Protein AF-A0A935L5H5-F1 (afdb_monomer_lite)

Sequence (216 aa):
MTGQDRIAATLSEYKAAGRSSPAGLAWHEFWSWLSAAKPVDAPNPPAPLILAASGESDASKHHRLRQQLEWADRHDLLDEAIARLAAIPIEQWNASFPESWNQDSYSPPWHWGWTADPKPKISAEDATKLIEHLRANWDEVAGHELGRVTSPLRFEGAKRRRLVVRARSDTSPPWGSWFSLARGGNRKAFTRFRAAVNAAIKPHEVDHIDFDLRPL

Structure (mmCIF, N/CA/C/O backbone):
data_AF-A0A935L5H5-F1
#
_entry.id   AF-A0A935L5H5-F1
#
loop_
_atom_site.group_PDB
_atom_site.id
_atom_site.type_symbol
_atom_site.label_atom_id
_atom_site.label_alt_id
_atom_site.label_comp_id
_atom_site.label_asym_id
_atom_site.label_entity_id
_atom_site.label_seq_id
_atom_site.pdbx_PDB_ins_code
_atom_site.Cartn_x
_atom_site.Cartn_y
_atom_site.Cartn_z
_atom_site.occupancy
_atom_site.B_iso_or_equiv
_atom_site.auth_seq_id
_atom_site.auth_comp_id
_atom_site.auth_asym_id
_atom_site.auth_atom_id
_atom_site.pdbx_PDB_model_num
ATOM 1 N N . MET A 1 1 ? 21.745 12.058 -28.274 1.00 70.25 1 MET A N 1
ATOM 2 C CA . MET A 1 1 ? 20.679 12.032 -27.252 1.00 70.25 1 MET A CA 1
ATOM 3 C C . MET A 1 1 ? 21.159 11.115 -26.142 1.00 70.25 1 MET A C 1
ATOM 5 O O . MET A 1 1 ? 21.567 10.004 -26.460 1.00 70.25 1 MET A O 1
ATOM 9 N N . THR A 1 2 ? 21.242 11.598 -24.903 1.00 90.25 2 THR A N 1
ATOM 10 C CA . THR A 1 2 ? 21.779 10.817 -23.772 1.00 90.25 2 THR A CA 1
ATOM 11 C C . THR A 1 2 ? 20.787 9.735 -23.321 1.00 90.25 2 THR A C 1
ATOM 13 O O . THR A 1 2 ? 19.606 9.804 -23.667 1.00 90.25 2 THR A O 1
ATOM 16 N N . GLY A 1 3 ? 21.236 8.745 -22.538 1.00 87.94 3 GLY A N 1
ATOM 17 C CA . GLY A 1 3 ? 20.342 7.756 -21.916 1.00 87.94 3 GLY A CA 1
ATOM 18 C C . GLY A 1 3 ? 19.239 8.419 -21.084 1.00 87.94 3 GLY A C 1
ATOM 19 O O . GLY A 1 3 ? 18.062 8.098 -21.227 1.00 87.94 3 GLY A O 1
ATOM 20 N N . GLN A 1 4 ? 19.591 9.467 -20.336 1.00 87.25 4 GLN A N 1
ATOM 21 C CA . GLN A 1 4 ? 18.649 10.278 -19.559 1.00 87.25 4 GLN A CA 1
ATOM 22 C C . GLN A 1 4 ? 17.590 10.972 -20.426 1.00 87.25 4 GLN A C 1
ATOM 24 O O . GLN A 1 4 ? 16.404 10.921 -20.094 1.00 87.25 4 GLN A O 1
ATOM 29 N N . ASP A 1 5 ? 17.985 11.557 -21.561 1.00 88.19 5 ASP A N 1
ATOM 30 C CA . ASP A 1 5 ? 17.038 12.185 -22.495 1.00 88.19 5 ASP A CA 1
ATOM 31 C C . ASP A 1 5 ? 16.052 11.153 -23.057 1.00 88.19 5 ASP A C 1
ATOM 33 O O . ASP A 1 5 ? 14.859 11.425 -23.191 1.00 88.19 5 ASP A O 1
ATOM 37 N N . ARG A 1 6 ? 16.535 9.939 -23.347 1.00 94.81 6 ARG A N 1
ATOM 38 C CA . ARG A 1 6 ? 15.715 8.837 -23.868 1.00 94.81 6 ARG A CA 1
ATOM 39 C C . ARG A 1 6 ? 14.736 8.305 -22.835 1.00 94.81 6 ARG A C 1
ATOM 41 O O . ARG A 1 6 ? 13.574 8.074 -23.169 1.00 94.81 6 ARG A O 1
ATOM 48 N N . ILE A 1 7 ? 15.180 8.142 -21.589 1.00 94.31 7 ILE A N 1
ATOM 49 C CA . ILE A 1 7 ? 14.318 7.760 -20.466 1.00 94.31 7 ILE A CA 1
ATOM 50 C C . ILE A 1 7 ? 13.228 8.815 -20.280 1.00 94.31 7 ILE A C 1
ATOM 52 O O . ILE A 1 7 ? 12.049 8.473 -20.203 1.00 94.31 7 ILE A O 1
ATOM 56 N N . ALA A 1 8 ? 13.604 10.097 -20.251 1.00 88.25 8 ALA A N 1
ATOM 57 C CA . ALA A 1 8 ? 12.659 11.195 -20.099 1.00 88.25 8 ALA A CA 1
ATOM 58 C C . ALA A 1 8 ? 11.636 11.235 -21.243 1.00 88.25 8 ALA A C 1
ATOM 60 O O . ALA A 1 8 ? 10.440 11.336 -20.970 1.00 88.25 8 ALA A O 1
ATOM 61 N N . ALA A 1 9 ? 12.081 11.092 -22.495 1.00 91.25 9 ALA A N 1
ATOM 62 C CA . ALA A 1 9 ? 11.205 11.059 -23.664 1.00 91.25 9 ALA A CA 1
ATOM 63 C C . ALA A 1 9 ? 10.226 9.873 -23.617 1.00 91.25 9 ALA A C 1
ATOM 65 O O . ALA A 1 9 ? 9.019 10.073 -23.731 1.00 91.25 9 ALA A O 1
ATOM 66 N N . THR A 1 10 ? 10.731 8.664 -23.355 1.00 94.88 10 THR A N 1
ATOM 67 C CA . THR A 1 10 ? 9.925 7.431 -23.276 1.00 94.88 10 THR A CA 1
ATOM 68 C C . THR A 1 10 ? 8.863 7.530 -22.180 1.00 94.88 10 THR A C 1
ATOM 70 O O . THR A 1 10 ? 7.683 7.263 -22.398 1.00 94.88 10 THR A O 1
ATOM 73 N N . LEU A 1 11 ? 9.260 7.967 -20.984 1.00 92.88 11 LEU A N 1
ATOM 74 C CA . LEU A 1 11 ? 8.334 8.136 -19.868 1.00 92.88 11 LEU A CA 1
ATOM 75 C C . LEU A 1 11 ? 7.321 9.250 -20.130 1.00 92.88 11 LEU A C 1
ATOM 77 O O . LEU A 1 11 ? 6.158 9.117 -19.753 1.00 92.88 11 LEU A O 1
ATOM 81 N N . SER A 1 12 ? 7.735 10.331 -20.794 1.00 88.44 12 SER A N 1
ATOM 82 C CA . SER A 1 12 ? 6.814 11.398 -21.174 1.00 88.44 12 SER A CA 1
ATOM 83 C C . SER A 1 12 ? 5.765 10.914 -22.174 1.00 88.44 12 SER A C 1
ATOM 85 O O . SER A 1 12 ? 4.608 11.312 -22.057 1.00 88.44 12 SER A O 1
ATOM 87 N N . GLU A 1 13 ? 6.133 10.045 -23.117 1.00 93.44 13 GLU A N 1
ATOM 88 C CA . GLU A 1 13 ? 5.194 9.411 -24.047 1.00 93.44 13 GLU A CA 1
ATOM 89 C C . GLU A 1 13 ? 4.201 8.501 -23.311 1.00 93.44 13 GLU A C 1
ATOM 91 O O . GLU A 1 13 ? 2.988 8.589 -23.518 1.00 93.44 13 GLU A O 1
ATOM 96 N N . TYR A 1 14 ? 4.688 7.658 -22.396 1.00 93.44 14 TYR A N 1
ATOM 97 C CA . TYR A 1 14 ? 3.820 6.804 -21.584 1.00 93.44 14 TYR A CA 1
ATOM 98 C C . TYR A 1 14 ? 2.848 7.632 -20.751 1.00 93.44 14 TYR A C 1
ATOM 100 O O . TYR A 1 14 ? 1.647 7.362 -20.766 1.00 93.44 14 TYR A O 1
ATOM 108 N N . LYS A 1 15 ? 3.338 8.704 -20.124 1.00 88.69 15 LYS A N 1
ATOM 109 C CA . LYS A 1 15 ? 2.506 9.630 -19.362 1.00 88.69 15 LYS A CA 1
ATOM 110 C C . LYS A 1 15 ? 1.466 10.340 -20.219 1.00 88.69 15 LYS A C 1
ATOM 112 O O . LYS A 1 15 ? 0.317 10.416 -19.801 1.00 88.69 15 LYS A O 1
ATOM 117 N N . ALA A 1 16 ? 1.826 10.810 -21.412 1.00 85.62 16 ALA A N 1
ATOM 118 C CA . ALA A 1 16 ? 0.872 11.426 -22.337 1.00 85.62 16 ALA A CA 1
ATOM 119 C C . ALA A 1 16 ? -0.239 10.449 -22.763 1.00 85.62 16 ALA A C 1
ATOM 121 O O . ALA A 1 16 ? -1.383 10.853 -22.948 1.00 85.62 16 ALA A O 1
ATOM 122 N N . ALA A 1 17 ? 0.080 9.157 -22.848 1.00 90.25 17 ALA A N 1
ATOM 123 C CA . ALA A 1 17 ? -0.876 8.083 -23.106 1.00 90.25 17 ALA A CA 1
ATOM 124 C C . ALA A 1 17 ? -1.616 7.582 -21.844 1.00 90.25 17 ALA A C 1
ATOM 126 O O . ALA A 1 17 ? -2.306 6.567 -21.906 1.00 90.25 17 ALA A O 1
ATOM 127 N N . GLY A 1 18 ? -1.446 8.238 -20.691 1.00 89.19 18 GLY A N 1
ATOM 128 C CA . GLY A 1 18 ? -2.067 7.844 -19.424 1.00 89.19 18 GLY A CA 1
ATOM 129 C C . GLY A 1 18 ? -1.499 6.566 -18.800 1.00 89.19 18 GLY A C 1
ATOM 130 O O . GLY A 1 18 ? -2.070 6.069 -17.839 1.00 89.19 18 GLY A O 1
ATOM 131 N N . ARG A 1 19 ? -0.374 6.037 -19.297 1.00 95.44 19 ARG A N 1
ATOM 132 C CA . ARG A 1 19 ? 0.263 4.788 -18.843 1.00 95.44 19 ARG A CA 1
ATOM 133 C C . ARG A 1 19 ? 1.317 5.055 -17.768 1.00 95.44 19 ARG A C 1
ATOM 135 O O . ARG A 1 19 ? 2.357 5.652 -18.050 1.00 95.44 19 ARG A O 1
ATOM 142 N N . SER A 1 20 ? 1.078 4.593 -16.543 1.00 94.25 20 SER A N 1
ATOM 143 C CA . SER A 1 20 ? 1.985 4.830 -15.412 1.00 94.25 20 SER A CA 1
ATOM 144 C C . SER A 1 20 ? 3.098 3.786 -15.329 1.00 94.25 20 SER A C 1
ATOM 146 O O . SER A 1 20 ? 4.279 4.136 -15.299 1.00 94.25 20 SER A O 1
ATOM 148 N N . SER A 1 21 ? 2.729 2.506 -15.349 1.00 97.00 21 SER A N 1
ATOM 149 C CA . SER A 1 21 ? 3.631 1.353 -15.319 1.00 97.00 21 SER A CA 1
ATOM 150 C C . SER A 1 21 ? 2.957 0.115 -15.918 1.00 97.00 21 SER A C 1
ATOM 152 O O . SER A 1 21 ? 1.727 0.081 -15.993 1.00 97.00 21 SER A O 1
ATOM 154 N N . PRO A 1 22 ? 3.701 -0.952 -16.250 1.00 97.94 22 PRO A N 1
ATOM 155 C CA . PRO A 1 22 ? 3.087 -2.254 -16.484 1.00 97.94 22 PRO A CA 1
ATOM 156 C C . PRO A 1 22 ? 2.314 -2.732 -15.242 1.00 97.94 22 PRO A C 1
ATOM 158 O O . PRO A 1 22 ? 2.640 -2.366 -14.105 1.00 97.94 22 PRO A O 1
ATOM 161 N N . ALA A 1 23 ? 1.280 -3.540 -15.449 1.00 95.56 23 ALA A N 1
ATOM 162 C CA . ALA A 1 23 ? 0.396 -4.049 -14.409 1.00 95.56 23 ALA A CA 1
ATOM 163 C C . ALA A 1 23 ? 0.770 -5.482 -14.002 1.00 95.56 23 ALA A C 1
ATOM 165 O O . ALA A 1 23 ? 1.081 -6.326 -14.842 1.00 95.56 23 ALA A O 1
ATOM 166 N N . GLY A 1 24 ? 0.702 -5.769 -12.697 1.00 94.50 24 GLY A N 1
ATOM 167 C CA . GLY A 1 24 ? 0.785 -7.125 -12.143 1.00 94.50 24 GLY A CA 1
ATOM 168 C C . GLY A 1 24 ? 1.926 -7.978 -12.711 1.00 94.50 24 GLY A C 1
ATOM 169 O O . GLY A 1 24 ? 3.103 -7.647 -12.554 1.00 94.50 24 GLY A O 1
ATOM 170 N N . LEU A 1 25 ? 1.558 -9.090 -13.356 1.00 95.81 25 LEU A N 1
ATOM 171 C CA . LEU A 1 25 ? 2.502 -10.070 -13.892 1.00 95.81 25 LEU A CA 1
ATOM 172 C C . LEU A 1 25 ? 3.400 -9.490 -14.995 1.00 95.81 25 LEU A C 1
ATOM 174 O O . LEU A 1 25 ? 4.588 -9.784 -14.995 1.00 95.81 25 LEU A O 1
ATOM 178 N N . ALA A 1 26 ? 2.896 -8.596 -15.851 1.00 97.56 26 ALA A N 1
ATOM 179 C CA . ALA A 1 26 ? 3.703 -7.984 -16.910 1.00 97.56 26 ALA A CA 1
ATOM 180 C C . ALA A 1 26 ? 4.880 -7.176 -16.334 1.00 97.56 26 ALA A C 1
ATOM 182 O O . ALA A 1 26 ? 6.004 -7.226 -16.837 1.00 97.56 26 ALA A O 1
ATOM 183 N N . TRP A 1 27 ? 4.658 -6.473 -15.216 1.00 98.00 27 TRP A N 1
ATOM 184 C CA . TRP A 1 27 ? 5.745 -5.760 -14.540 1.00 98.00 27 TRP A CA 1
ATOM 185 C C . TRP A 1 27 ? 6.712 -6.713 -13.836 1.00 98.00 27 TRP A C 1
ATOM 187 O O . TRP A 1 27 ? 7.917 -6.457 -13.792 1.00 98.00 27 TRP A O 1
ATOM 197 N N . HIS A 1 28 ? 6.198 -7.821 -13.294 1.00 97.62 28 HIS A N 1
ATOM 198 C CA . HIS A 1 28 ? 7.037 -8.868 -12.726 1.00 97.62 28 HIS A CA 1
ATOM 199 C C . HIS A 1 28 ? 7.957 -9.485 -13.783 1.00 97.62 28 HIS A C 1
ATOM 201 O O . HIS A 1 28 ? 9.151 -9.598 -13.539 1.00 97.62 28 HIS A O 1
ATOM 207 N N . GLU A 1 29 ? 7.431 -9.835 -14.955 1.00 97.94 29 GLU A N 1
ATOM 208 C CA . GLU A 1 29 ? 8.197 -10.422 -16.060 1.00 97.94 29 GLU A CA 1
ATOM 209 C C . GLU A 1 29 ? 9.292 -9.475 -16.557 1.00 97.94 29 GLU A C 1
ATOM 211 O O . GLU A 1 29 ? 10.443 -9.890 -16.716 1.00 97.94 29 GLU A O 1
ATOM 216 N N . PHE A 1 30 ? 8.970 -8.187 -16.711 1.00 98.19 30 PHE A N 1
ATOM 217 C CA . PHE A 1 30 ? 9.956 -7.157 -17.040 1.00 98.19 30 PHE A CA 1
ATOM 218 C C . PHE A 1 30 ? 11.078 -7.075 -15.991 1.00 98.19 30 PHE A C 1
ATOM 220 O O . PHE A 1 30 ? 12.261 -7.099 -16.335 1.00 98.19 30 PHE A O 1
ATOM 227 N N . TRP A 1 31 ? 10.724 -7.030 -14.703 1.00 97.62 31 TRP A N 1
ATOM 228 C CA . TRP A 1 31 ? 11.702 -6.982 -13.613 1.00 97.62 31 TRP A CA 1
ATOM 229 C C . TRP A 1 31 ? 12.542 -8.262 -13.501 1.00 97.62 31 TRP A C 1
ATOM 231 O O . TRP A 1 31 ? 13.743 -8.186 -13.236 1.00 97.62 31 TRP A O 1
ATOM 241 N N . SER A 1 32 ? 11.936 -9.430 -13.708 1.00 97.44 32 SER A N 1
ATOM 242 C CA . SER A 1 32 ? 12.622 -10.724 -13.683 1.00 97.44 32 SER A CA 1
ATOM 243 C C . SER A 1 32 ? 13.650 -10.814 -14.805 1.00 97.44 32 SER A C 1
ATOM 245 O O . SER A 1 32 ? 14.768 -11.267 -14.569 1.00 97.44 32 SER A O 1
ATOM 247 N N . TRP A 1 33 ? 13.319 -10.308 -15.997 1.00 97.56 33 TRP A N 1
ATOM 248 C CA . TRP A 1 33 ? 14.283 -10.193 -17.087 1.00 97.56 33 TRP A CA 1
ATOM 249 C C . TRP A 1 33 ? 15.444 -9.248 -16.736 1.00 97.56 33 TRP A C 1
ATOM 251 O O . TRP A 1 33 ? 16.594 -9.660 -16.867 1.00 97.56 33 TRP A O 1
ATOM 261 N N . LEU A 1 34 ? 15.174 -8.039 -16.219 1.00 96.25 34 LEU A N 1
ATOM 262 C CA . LEU A 1 34 ? 16.239 -7.119 -15.778 1.00 96.25 34 LEU A CA 1
ATOM 263 C C . LEU A 1 34 ? 17.142 -7.767 -14.717 1.00 96.25 34 LEU A C 1
ATOM 265 O O . LEU A 1 34 ? 18.362 -7.646 -14.768 1.00 96.25 34 LEU A O 1
ATOM 269 N N . SER A 1 35 ? 16.543 -8.484 -13.765 1.00 95.31 35 SER A N 1
ATOM 270 C CA . SER A 1 35 ? 17.271 -9.162 -12.690 1.00 95.31 35 SER A CA 1
ATOM 271 C C . SER A 1 35 ? 18.136 -10.312 -13.206 1.00 95.31 35 SER A C 1
ATOM 273 O O . SER A 1 35 ? 19.218 -10.537 -12.670 1.00 95.31 35 SER A O 1
ATOM 275 N N . ALA A 1 36 ? 17.681 -11.030 -14.236 1.00 95.00 36 ALA A N 1
ATOM 276 C CA . ALA A 1 36 ? 18.439 -12.103 -14.877 1.00 95.00 36 ALA A CA 1
ATOM 277 C C . ALA A 1 36 ? 19.573 -11.576 -15.771 1.00 95.00 36 ALA A C 1
ATOM 279 O O . ALA A 1 36 ? 20.597 -12.238 -15.906 1.00 95.00 36 ALA A O 1
ATOM 280 N N . ALA A 1 37 ? 19.405 -10.386 -16.353 1.00 91.88 37 ALA A N 1
ATOM 281 C CA . ALA A 1 37 ? 20.403 -9.724 -17.192 1.00 91.88 37 ALA A CA 1
ATOM 282 C C . ALA A 1 37 ? 21.475 -8.961 -16.389 1.00 91.88 37 ALA A C 1
ATOM 284 O O . ALA A 1 37 ? 22.355 -8.335 -16.978 1.00 91.88 37 ALA A O 1
ATOM 285 N N . LYS A 1 38 ? 21.412 -8.978 -15.051 1.00 89.38 38 LYS A N 1
ATOM 286 C CA . LYS A 1 38 ? 22.340 -8.210 -14.219 1.00 89.38 38 LYS A CA 1
ATOM 287 C C . LYS A 1 38 ? 23.785 -8.728 -14.332 1.00 89.38 38 LYS A C 1
ATOM 289 O O . LYS A 1 38 ? 24.001 -9.943 -14.330 1.00 89.38 38 LYS A O 1
ATOM 294 N N . PRO A 1 39 ? 24.789 -7.834 -14.310 1.00 87.81 39 PRO A N 1
ATOM 295 C CA . PRO A 1 39 ? 26.175 -8.225 -14.067 1.00 87.81 39 PRO A CA 1
ATOM 296 C C . PRO A 1 39 ? 26.333 -8.942 -12.716 1.00 87.81 39 PRO A C 1
ATOM 298 O O . PRO A 1 39 ? 25.608 -8.637 -11.769 1.00 87.81 39 PRO A O 1
ATOM 301 N N . VAL A 1 40 ? 27.304 -9.858 -12.611 1.00 84.75 40 VAL A N 1
ATOM 302 C CA . VAL A 1 40 ? 27.514 -10.735 -11.435 1.00 84.75 40 VAL A CA 1
ATOM 303 C C . VAL A 1 40 ? 27.534 -9.959 -10.109 1.00 84.75 40 VAL A C 1
ATOM 305 O O . VAL A 1 40 ? 26.906 -10.391 -9.143 1.00 84.75 40 VAL A O 1
ATOM 308 N N . ASP A 1 41 ? 28.155 -8.778 -10.096 1.00 89.19 41 ASP A N 1
ATOM 309 C CA . ASP A 1 41 ? 28.330 -7.951 -8.894 1.00 89.19 41 ASP A CA 1
ATOM 310 C C . ASP A 1 41 ? 27.332 -6.782 -8.782 1.00 89.19 41 ASP A C 1
ATOM 312 O O . ASP A 1 41 ? 27.425 -5.955 -7.872 1.00 89.19 41 ASP A O 1
ATOM 316 N N . ALA A 1 42 ? 26.360 -6.682 -9.693 1.00 89.50 42 ALA A N 1
ATOM 317 C CA . ALA A 1 42 ? 25.384 -5.600 -9.669 1.00 89.50 42 ALA A CA 1
ATOM 318 C C . ALA A 1 42 ? 24.252 -5.869 -8.654 1.00 89.50 42 ALA A C 1
ATOM 320 O O . ALA A 1 42 ? 23.759 -7.003 -8.526 1.00 89.50 42 ALA A O 1
ATOM 321 N N . PRO A 1 43 ? 23.770 -4.828 -7.946 1.00 91.94 43 PRO A N 1
ATOM 322 C CA . PRO A 1 43 ? 22.569 -4.947 -7.134 1.00 91.94 43 PRO A CA 1
ATOM 323 C C . PRO A 1 43 ? 21.356 -5.228 -8.027 1.00 91.94 43 PRO A C 1
ATOM 325 O O . PRO A 1 43 ? 21.302 -4.802 -9.182 1.00 91.94 43 PRO A O 1
ATOM 328 N N . ASN A 1 44 ? 20.353 -5.913 -7.475 1.00 93.06 44 ASN A N 1
ATOM 329 C CA . ASN A 1 44 ? 19.108 -6.157 -8.201 1.00 93.06 44 ASN A CA 1
ATOM 330 C C . ASN A 1 44 ? 18.425 -4.829 -8.583 1.00 93.06 44 ASN A C 1
ATOM 332 O O . ASN A 1 44 ? 18.476 -3.869 -7.803 1.00 93.06 44 ASN A O 1
ATOM 336 N N . PRO A 1 45 ? 17.732 -4.782 -9.734 1.00 95.75 45 PRO A N 1
ATOM 337 C CA . PRO A 1 45 ? 16.922 -3.631 -10.099 1.00 95.75 45 PRO A CA 1
ATOM 338 C C . PRO A 1 45 ? 15.823 -3.390 -9.049 1.00 95.75 45 PRO A C 1
ATOM 340 O O . PRO A 1 45 ? 15.341 -4.343 -8.419 1.00 95.75 45 PRO A O 1
ATOM 343 N N . PRO A 1 46 ? 15.373 -2.133 -8.877 1.00 95.94 46 PRO A N 1
ATOM 344 C CA . PRO A 1 46 ? 14.278 -1.796 -7.975 1.00 95.94 46 PRO A CA 1
ATOM 345 C C . PRO A 1 46 ? 13.056 -2.690 -8.205 1.00 95.94 46 PRO A C 1
ATOM 347 O O . PRO A 1 46 ? 12.587 -2.833 -9.334 1.00 95.94 46 PRO A O 1
ATOM 350 N N . ALA A 1 47 ? 12.525 -3.285 -7.135 1.00 96.38 47 ALA A N 1
ATOM 351 C CA . ALA A 1 47 ? 11.384 -4.192 -7.235 1.00 96.38 47 ALA A CA 1
ATOM 352 C C . ALA A 1 47 ? 10.119 -3.467 -7.746 1.00 96.38 47 ALA A C 1
ATOM 354 O O . ALA A 1 47 ? 9.903 -2.302 -7.400 1.00 96.38 47 ALA A O 1
ATOM 355 N N . PRO A 1 48 ? 9.261 -4.123 -8.539 1.00 96.44 48 PRO A N 1
ATOM 356 C CA . PRO A 1 48 ? 8.016 -3.533 -9.020 1.00 96.44 48 PRO A CA 1
ATOM 357 C C . PRO A 1 48 ? 6.992 -3.364 -7.883 1.00 96.44 48 PRO A C 1
ATOM 359 O O . PRO A 1 48 ? 6.967 -4.136 -6.921 1.00 96.44 48 PRO A O 1
ATOM 362 N N . LEU A 1 49 ? 6.111 -2.365 -7.994 1.00 94.50 49 LEU A N 1
ATOM 363 C CA . LEU A 1 49 ? 5.075 -2.070 -6.990 1.00 94.50 49 LEU A CA 1
ATOM 364 C C . LEU A 1 49 ? 3.782 -2.853 -7.286 1.00 94.50 49 LEU A C 1
ATOM 366 O O . LEU A 1 49 ? 2.757 -2.272 -7.623 1.00 94.50 49 LEU A O 1
ATOM 370 N N . ILE A 1 50 ? 3.844 -4.187 -7.209 1.00 91.31 50 ILE A N 1
ATOM 371 C CA . ILE A 1 50 ? 2.767 -5.086 -7.693 1.00 91.31 50 ILE A CA 1
ATOM 372 C C . ILE A 1 50 ? 2.102 -5.968 -6.627 1.00 91.31 50 ILE A C 1
ATOM 374 O O . ILE A 1 50 ? 1.070 -6.568 -6.905 1.00 91.31 50 ILE A O 1
ATOM 378 N N . LEU A 1 51 ? 2.660 -6.055 -5.414 1.00 90.00 51 LEU A N 1
ATOM 379 C CA . LEU A 1 51 ? 2.097 -6.840 -4.302 1.00 90.00 51 LEU A CA 1
ATOM 380 C C . LEU A 1 51 ? 1.505 -5.915 -3.230 1.00 90.00 51 LEU A C 1
ATOM 382 O O . LEU A 1 51 ? 0.538 -5.204 -3.496 1.00 90.00 51 LEU A O 1
ATOM 386 N N . ALA A 1 52 ? 2.105 -5.861 -2.037 1.00 81.75 52 ALA A N 1
ATOM 387 C CA . ALA A 1 52 ? 1.677 -4.975 -0.950 1.00 81.75 52 ALA A CA 1
ATOM 388 C C . ALA A 1 52 ? 1.663 -3.486 -1.355 1.00 81.75 52 ALA A C 1
ATOM 390 O O . ALA A 1 52 ? 0.892 -2.707 -0.807 1.00 81.75 52 ALA A O 1
ATOM 391 N N . ALA A 1 53 ? 2.474 -3.114 -2.351 1.00 84.31 53 ALA A N 1
ATOM 392 C CA . ALA A 1 53 ? 2.552 -1.768 -2.915 1.00 84.31 53 ALA A CA 1
ATOM 393 C C . ALA A 1 53 ? 1.681 -1.560 -4.174 1.00 84.31 53 ALA A C 1
ATOM 395 O O . ALA A 1 53 ? 1.803 -0.540 -4.841 1.00 84.31 53 ALA A O 1
ATOM 396 N N . SER A 1 54 ? 0.798 -2.500 -4.527 1.00 86.69 54 SER A N 1
ATOM 397 C CA . SER A 1 54 ? -0.071 -2.376 -5.714 1.00 86.69 54 SER A CA 1
ATOM 398 C C . SER A 1 54 ? -1.011 -1.166 -5.669 1.00 86.69 54 SER A C 1
ATOM 400 O O . SER A 1 54 ? -1.344 -0.616 -6.718 1.00 86.69 54 SER A O 1
ATOM 402 N N . GLY A 1 55 ? -1.409 -0.724 -4.472 1.00 80.56 55 GLY A N 1
ATOM 403 C CA . GLY A 1 55 ? -2.266 0.451 -4.281 1.00 80.56 55 GLY A CA 1
ATOM 404 C C . GLY A 1 55 ? -1.535 1.800 -4.287 1.00 80.56 55 GLY A C 1
ATOM 405 O O . GLY A 1 55 ? -2.182 2.827 -4.110 1.00 80.56 55 GLY A O 1
ATOM 406 N N . GLU A 1 56 ? -0.213 1.813 -4.480 1.00 84.19 56 GLU A N 1
ATOM 407 C CA . GLU A 1 56 ? 0.562 3.048 -4.659 1.00 84.19 56 GLU A CA 1
ATOM 408 C C . GLU A 1 56 ? 0.043 3.881 -5.838 1.00 84.19 56 GLU A C 1
ATOM 410 O O . GLU A 1 56 ? -0.522 3.346 -6.800 1.00 84.19 56 GLU A O 1
ATOM 415 N N . SER A 1 57 ? 0.270 5.194 -5.772 1.00 85.62 57 SER A N 1
ATOM 416 C CA . SER A 1 57 ? -0.136 6.126 -6.827 1.00 85.62 57 SER A CA 1
ATOM 417 C C . SER A 1 57 ? 0.518 5.816 -8.172 1.00 85.62 57 SER A C 1
ATOM 419 O O . SER A 1 57 ? 1.609 5.241 -8.250 1.00 85.62 57 SER A O 1
ATOM 421 N N . ASP A 1 58 ? -0.136 6.230 -9.252 1.00 87.88 58 ASP A N 1
ATOM 422 C CA . ASP A 1 58 ? 0.434 6.125 -10.593 1.00 87.88 58 ASP A CA 1
ATOM 423 C C . ASP A 1 58 ? 1.714 6.956 -10.728 1.00 87.88 58 ASP A C 1
ATOM 425 O O . ASP A 1 58 ? 2.658 6.525 -11.386 1.00 87.88 58 ASP A O 1
ATOM 429 N N . ALA A 1 59 ? 1.823 8.080 -10.016 1.00 83.56 59 ALA A N 1
ATOM 430 C CA . ALA A 1 59 ? 3.063 8.838 -9.901 1.00 83.56 59 ALA A CA 1
ATOM 431 C C . ALA A 1 59 ? 4.186 8.017 -9.236 1.00 83.56 59 ALA A C 1
ATOM 433 O O . ALA A 1 59 ? 5.293 7.950 -9.778 1.00 83.56 59 ALA A O 1
ATOM 434 N N . SER A 1 60 ? 3.906 7.338 -8.113 1.00 89.75 60 SER A N 1
ATOM 435 C CA . SER A 1 60 ? 4.855 6.438 -7.431 1.00 89.75 60 SER A CA 1
ATOM 436 C C . SER A 1 60 ? 5.304 5.304 -8.356 1.00 89.75 60 SER A C 1
ATOM 438 O O . SER A 1 60 ? 6.494 4.990 -8.444 1.00 89.75 60 SER A O 1
ATOM 440 N N . LYS A 1 61 ? 4.358 4.692 -9.078 1.00 94.06 61 LYS A N 1
ATOM 441 C CA . LYS A 1 61 ? 4.627 3.592 -10.013 1.00 94.06 61 LYS A CA 1
ATOM 442 C C . LYS A 1 61 ? 5.461 4.045 -11.205 1.00 94.06 61 LYS A C 1
ATOM 444 O O . LYS A 1 61 ? 6.449 3.394 -11.542 1.00 94.06 61 LYS A O 1
ATOM 449 N N . HIS A 1 62 ? 5.126 5.191 -11.784 1.00 94.56 62 HIS A N 1
ATOM 450 C CA . HIS A 1 62 ? 5.871 5.779 -12.888 1.00 94.56 62 HIS A CA 1
ATOM 451 C C . HIS A 1 62 ? 7.291 6.184 -12.475 1.00 94.56 62 HIS A C 1
ATOM 453 O O . HIS A 1 62 ? 8.252 5.971 -13.216 1.00 94.56 62 HIS A O 1
ATOM 459 N N . HIS A 1 63 ? 7.457 6.694 -11.251 1.00 92.69 63 HIS A N 1
ATOM 460 C CA . HIS A 1 63 ? 8.776 6.938 -10.678 1.00 92.69 63 HIS A CA 1
ATOM 461 C C . HIS A 1 63 ? 9.561 5.633 -10.477 1.00 92.69 63 HIS A C 1
ATOM 463 O O . HIS A 1 63 ? 10.733 5.563 -10.841 1.00 92.69 63 HIS A O 1
ATOM 469 N N . ARG A 1 64 ? 8.934 4.563 -9.968 1.00 97.38 64 ARG A N 1
ATOM 470 C CA . ARG A 1 64 ? 9.598 3.254 -9.853 1.00 97.38 64 ARG A CA 1
ATOM 471 C C . ARG A 1 64 ? 10.030 2.708 -11.217 1.00 97.38 64 ARG A C 1
ATOM 473 O O . ARG A 1 64 ? 11.127 2.163 -11.318 1.00 97.38 64 ARG A O 1
ATOM 480 N N . LEU A 1 65 ? 9.214 2.880 -12.258 1.00 97.75 65 LEU A N 1
ATOM 481 C CA . LEU A 1 65 ? 9.579 2.500 -13.625 1.00 97.75 65 LEU A CA 1
ATOM 482 C C . LEU A 1 65 ? 10.793 3.297 -14.127 1.00 97.75 6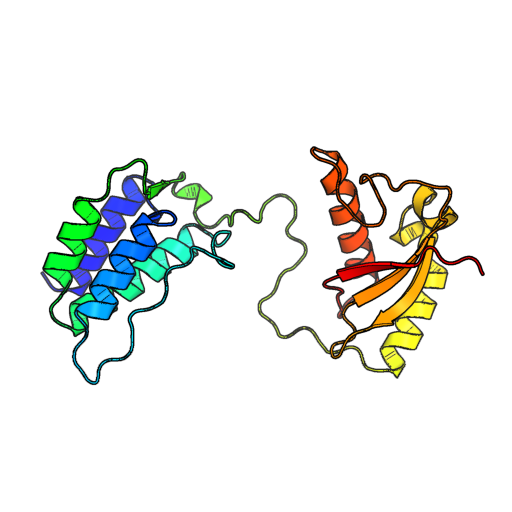5 LEU A C 1
ATOM 484 O O . LEU A 1 65 ? 11.715 2.707 -14.685 1.00 97.75 65 LEU A O 1
ATOM 488 N N . ARG A 1 66 ? 10.852 4.610 -13.857 1.00 97.69 66 ARG A N 1
ATOM 489 C CA . ARG A 1 66 ? 12.047 5.424 -14.133 1.00 97.69 66 ARG A CA 1
ATOM 490 C C . ARG A 1 66 ? 13.295 4.840 -13.481 1.00 97.69 66 ARG A C 1
ATOM 492 O O . ARG A 1 66 ? 14.292 4.662 -14.165 1.00 97.69 66 ARG A O 1
ATOM 499 N N . GLN A 1 67 ? 13.230 4.499 -12.194 1.00 97.06 67 GLN A N 1
ATOM 500 C CA . GLN A 1 67 ? 14.378 3.937 -11.474 1.00 97.06 67 GLN A CA 1
ATOM 501 C C . GLN A 1 67 ? 14.869 2.619 -12.098 1.00 97.06 67 GLN A C 1
ATOM 503 O O . GLN A 1 67 ? 16.066 2.341 -12.087 1.00 97.06 67 GLN A O 1
ATOM 508 N N . GLN A 1 68 ? 13.963 1.800 -12.646 1.00 98.12 68 GLN A N 1
ATOM 509 C CA . GLN A 1 68 ? 14.328 0.581 -13.375 1.00 98.12 68 GLN A CA 1
ATOM 510 C C . GLN A 1 68 ? 14.991 0.887 -14.725 1.00 98.12 68 GLN A C 1
ATOM 512 O O . GLN A 1 68 ? 15.955 0.217 -15.080 1.00 98.12 68 GLN A O 1
ATOM 517 N N . LEU A 1 69 ? 14.526 1.908 -15.450 1.00 98.00 69 LEU A N 1
ATOM 518 C CA . LEU A 1 69 ? 15.153 2.350 -16.700 1.00 98.00 69 LEU A CA 1
ATOM 519 C C . LEU A 1 69 ? 16.524 3.000 -16.471 1.00 98.00 69 LEU A C 1
ATOM 521 O O . LEU A 1 69 ? 17.457 2.721 -17.210 1.00 98.00 69 LEU A O 1
ATOM 525 N N . GLU A 1 70 ? 16.676 3.807 -15.421 1.00 96.88 70 GLU A N 1
ATOM 526 C CA . GLU A 1 70 ? 17.973 4.358 -15.002 1.00 96.88 70 GLU A CA 1
ATOM 527 C C . GLU A 1 70 ? 18.936 3.253 -14.557 1.00 96.88 70 GLU A C 1
ATOM 529 O O . GLU A 1 70 ? 20.140 3.334 -14.790 1.00 96.88 70 GLU A O 1
ATOM 534 N N . TRP A 1 71 ? 18.419 2.203 -13.909 1.00 97.25 71 TRP A N 1
ATOM 535 C CA . TRP A 1 71 ? 19.207 1.011 -13.619 1.00 97.25 71 TRP A CA 1
ATOM 536 C C . TRP A 1 71 ? 19.641 0.319 -14.917 1.00 97.25 71 TRP A C 1
ATOM 538 O O . TRP A 1 71 ? 20.820 0.020 -15.053 1.00 97.25 71 TRP A O 1
ATOM 548 N N . ALA A 1 72 ? 18.737 0.135 -15.883 1.00 97.06 72 ALA A N 1
ATOM 549 C CA . ALA A 1 72 ? 19.062 -0.475 -17.173 1.00 97.06 72 ALA A CA 1
ATOM 550 C C . ALA A 1 72 ? 20.111 0.337 -17.955 1.00 97.06 72 ALA A C 1
ATOM 552 O O . ALA A 1 72 ? 21.039 -0.246 -18.500 1.00 97.06 72 ALA A O 1
ATOM 553 N N . ASP A 1 73 ? 20.013 1.668 -17.951 1.00 96.38 73 ASP A N 1
ATOM 554 C CA . ASP A 1 73 ? 20.979 2.583 -18.579 1.00 96.38 73 ASP A CA 1
ATOM 555 C C . ASP A 1 73 ? 22.388 2.437 -17.996 1.00 96.38 73 ASP A C 1
ATOM 557 O O . ASP A 1 73 ? 23.353 2.295 -18.737 1.00 96.38 73 ASP A O 1
ATOM 561 N N . ARG A 1 74 ? 22.519 2.350 -16.665 1.00 95.38 74 ARG A N 1
ATOM 562 C CA . ARG A 1 74 ? 23.821 2.120 -16.004 1.00 95.38 74 ARG A CA 1
ATOM 563 C C . ARG A 1 74 ? 24.451 0.757 -16.299 1.00 95.38 74 ARG A C 1
ATOM 565 O O . ARG A 1 74 ? 25.608 0.548 -15.940 1.00 95.38 74 ARG A O 1
ATOM 572 N N . HIS A 1 75 ? 23.687 -0.170 -16.862 1.00 95.25 75 HIS A N 1
ATOM 573 C CA . HIS A 1 75 ? 24.118 -1.535 -17.140 1.00 95.25 75 HIS A CA 1
ATOM 574 C C . HIS A 1 75 ? 24.028 -1.883 -18.630 1.00 95.25 75 HIS A C 1
ATOM 576 O O . HIS A 1 75 ? 24.041 -3.063 -18.957 1.00 95.25 75 HIS A O 1
ATOM 582 N N . ASP A 1 76 ? 23.941 -0.878 -19.511 1.00 95.19 76 ASP A N 1
ATOM 583 C CA . ASP A 1 76 ? 23.904 -1.042 -20.971 1.00 95.19 76 ASP A CA 1
ATOM 584 C C . ASP A 1 76 ? 22.735 -1.917 -21.475 1.00 95.19 76 ASP A C 1
ATOM 586 O O . ASP A 1 76 ? 22.845 -2.612 -22.478 1.00 95.19 76 ASP A O 1
ATOM 590 N N . LEU A 1 77 ? 21.594 -1.875 -20.776 1.00 96.44 77 LEU A N 1
ATOM 591 C CA . LEU A 1 77 ? 20.369 -2.634 -21.083 1.00 96.44 77 LEU A CA 1
ATOM 592 C C . LEU A 1 77 ? 19.190 -1.736 -21.496 1.00 96.44 77 LEU A C 1
ATOM 594 O O . LEU A 1 77 ? 18.045 -2.194 -21.553 1.00 96.44 77 LEU A O 1
ATOM 598 N N . LEU A 1 78 ? 19.420 -0.432 -21.696 1.00 97.31 78 LEU A N 1
ATOM 599 C CA . LEU A 1 78 ? 18.340 0.538 -21.910 1.00 97.31 78 LEU A CA 1
ATOM 600 C C . LEU A 1 78 ? 17.555 0.269 -23.202 1.00 97.31 78 LEU A C 1
ATOM 602 O O . LEU A 1 78 ? 16.331 0.408 -23.205 1.00 97.31 78 LEU A O 1
ATOM 606 N N . ASP A 1 79 ? 18.235 -0.126 -24.278 1.00 97.00 79 ASP A N 1
ATOM 607 C CA . ASP A 1 79 ? 17.610 -0.375 -25.581 1.00 97.00 79 ASP A CA 1
ATOM 608 C C . ASP A 1 79 ? 16.633 -1.545 -25.503 1.00 97.00 79 ASP A C 1
ATOM 610 O O . ASP A 1 79 ? 15.458 -1.418 -25.858 1.00 97.00 79 ASP A O 1
ATOM 614 N N . GLU A 1 80 ? 17.088 -2.663 -24.946 1.00 97.75 80 GLU A N 1
ATOM 615 C CA . GLU A 1 80 ? 16.282 -3.854 -24.732 1.00 97.75 80 GLU A CA 1
ATOM 616 C C . GLU A 1 80 ? 15.164 -3.598 -23.720 1.00 97.75 80 GLU A C 1
ATOM 618 O O . GLU A 1 80 ? 14.052 -4.104 -23.892 1.00 97.75 80 GLU A O 1
ATOM 623 N N . ALA A 1 81 ? 15.421 -2.795 -22.683 1.00 97.81 81 ALA A N 1
ATOM 624 C CA . ALA A 1 81 ? 14.410 -2.442 -21.697 1.00 97.81 81 ALA A CA 1
ATOM 625 C C . ALA A 1 81 ? 13.266 -1.637 -22.330 1.00 97.81 81 ALA A C 1
ATOM 627 O O . ALA A 1 81 ? 12.097 -1.971 -22.125 1.00 97.81 81 ALA A O 1
ATOM 628 N N . ILE A 1 82 ? 13.583 -0.617 -23.135 1.00 97.94 82 ILE A N 1
ATOM 629 C CA . ILE A 1 82 ? 12.579 0.178 -23.854 1.00 97.94 82 ILE A CA 1
ATOM 630 C C . ILE A 1 82 ? 11.824 -0.699 -24.858 1.00 97.94 82 ILE A C 1
ATOM 632 O O . ILE A 1 82 ? 10.594 -0.663 -24.878 1.00 97.94 82 ILE A O 1
ATOM 636 N N . ALA A 1 83 ? 12.528 -1.527 -25.637 1.00 97.81 83 ALA A N 1
ATOM 637 C CA . ALA A 1 83 ? 11.905 -2.425 -26.609 1.00 97.81 83 ALA A CA 1
ATOM 638 C C . ALA A 1 83 ? 10.932 -3.412 -25.944 1.00 97.81 83 ALA A C 1
ATOM 640 O O . ALA A 1 83 ? 9.829 -3.639 -26.444 1.00 97.81 83 ALA A O 1
ATOM 641 N N . ARG A 1 84 ? 11.299 -3.961 -24.780 1.00 97.81 84 ARG A N 1
ATOM 642 C CA . ARG A 1 84 ? 10.423 -4.850 -24.007 1.00 97.81 84 ARG A CA 1
ATOM 643 C C . ARG A 1 84 ? 9.196 -4.135 -23.472 1.00 97.81 84 ARG A C 1
ATOM 645 O O . ARG A 1 84 ? 8.111 -4.689 -23.579 1.00 97.81 84 ARG A O 1
ATOM 652 N N . LEU A 1 85 ? 9.343 -2.925 -22.932 1.00 97.81 85 LEU A N 1
ATOM 653 C CA . LEU A 1 85 ? 8.193 -2.137 -22.481 1.00 97.81 85 LEU A CA 1
ATOM 654 C C . LEU A 1 85 ? 7.253 -1.803 -23.645 1.00 97.81 85 LEU A C 1
ATOM 656 O O . LEU A 1 85 ? 6.041 -1.929 -23.495 1.00 97.81 85 LEU A O 1
ATOM 660 N N . ALA A 1 86 ? 7.797 -1.446 -24.810 1.00 96.69 86 ALA A N 1
ATOM 661 C CA . ALA A 1 86 ? 7.011 -1.159 -26.007 1.00 96.69 86 ALA A CA 1
ATOM 662 C C . ALA A 1 86 ? 6.223 -2.381 -26.519 1.00 96.69 86 ALA A C 1
ATOM 664 O O . ALA A 1 86 ? 5.171 -2.216 -27.132 1.00 96.69 86 ALA A O 1
ATOM 665 N N . ALA A 1 87 ? 6.702 -3.599 -26.245 1.00 97.19 87 ALA A N 1
ATOM 666 C CA . ALA A 1 87 ? 6.030 -4.843 -26.610 1.00 97.19 87 ALA A CA 1
ATOM 667 C C . ALA A 1 87 ? 4.906 -5.261 -25.640 1.00 97.19 87 ALA A C 1
ATOM 669 O O . ALA A 1 87 ? 4.152 -6.181 -25.957 1.00 97.19 87 ALA A O 1
ATOM 670 N N . ILE A 1 88 ? 4.780 -4.623 -24.468 1.00 97.25 88 ILE A N 1
ATOM 671 C CA . ILE A 1 88 ? 3.719 -4.941 -23.502 1.00 97.25 88 ILE A CA 1
ATOM 672 C C . ILE A 1 88 ? 2.374 -4.431 -24.045 1.00 97.25 88 ILE A C 1
ATOM 674 O O . ILE A 1 88 ? 2.250 -3.221 -24.277 1.00 97.25 88 ILE A O 1
ATOM 678 N N . PRO A 1 89 ? 1.353 -5.301 -24.197 1.00 96.62 89 PRO A N 1
ATOM 679 C CA . PRO A 1 89 ? 0.031 -4.894 -24.665 1.00 96.62 89 PRO A CA 1
ATOM 680 C C . PRO A 1 89 ? -0.580 -3.803 -23.787 1.00 96.62 89 PRO A C 1
ATOM 682 O O . PRO A 1 89 ? -0.402 -3.807 -22.568 1.00 96.62 89 PRO A O 1
ATOM 685 N N . ILE A 1 90 ? -1.310 -2.863 -24.391 1.00 93.25 90 ILE A N 1
ATOM 686 C CA . ILE A 1 90 ? -1.800 -1.658 -23.705 1.00 93.25 90 ILE A CA 1
ATOM 687 C C . ILE A 1 90 ? -2.709 -1.979 -22.509 1.00 93.25 90 ILE A C 1
ATOM 689 O O . ILE A 1 90 ? -2.651 -1.301 -21.489 1.00 93.25 90 ILE A O 1
ATOM 693 N N . GLU A 1 91 ? -3.486 -3.054 -22.593 1.00 94.44 91 GLU A N 1
ATOM 694 C CA . GLU A 1 91 ? -4.360 -3.572 -21.540 1.00 94.44 91 GLU A CA 1
ATOM 695 C C . GLU A 1 91 ? -3.604 -4.128 -20.323 1.00 94.44 91 GLU A C 1
ATOM 697 O O . GLU A 1 91 ? -4.194 -4.336 -19.264 1.00 94.44 91 GLU A O 1
ATOM 702 N N . GLN A 1 92 ? -2.295 -4.346 -20.454 1.00 96.31 92 GLN A N 1
ATOM 703 C CA . GLN A 1 92 ? -1.408 -4.781 -19.376 1.00 96.31 92 GLN A CA 1
ATOM 704 C C . GLN A 1 92 ? -0.643 -3.610 -18.748 1.00 96.31 92 GLN A C 1
ATOM 706 O O . GLN A 1 92 ? 0.330 -3.824 -18.025 1.00 96.31 92 GLN A O 1
ATOM 711 N N . TRP A 1 93 ? -1.073 -2.371 -18.996 1.00 96.75 93 TRP A N 1
ATOM 712 C CA . TRP A 1 93 ? -0.580 -1.180 -18.312 1.00 96.75 93 TRP A CA 1
ATOM 713 C C . TRP A 1 93 ? -1.571 -0.707 -17.252 1.00 96.75 93 TRP A C 1
ATOM 715 O O . TRP A 1 93 ? -2.782 -0.696 -17.459 1.00 96.75 93 TRP A O 1
ATOM 725 N N . ASN A 1 94 ? -1.045 -0.245 -16.118 1.00 91.12 94 ASN A N 1
ATOM 726 C CA . ASN A 1 94 ? -1.799 0.634 -15.238 1.00 91.12 94 ASN A CA 1
ATOM 727 C C . ASN A 1 94 ? -2.016 1.951 -15.986 1.00 91.12 94 ASN A C 1
ATOM 729 O O . ASN A 1 94 ? -1.048 2.589 -16.419 1.00 91.12 94 ASN A O 1
ATOM 733 N N . ALA A 1 95 ? -3.281 2.326 -16.155 1.00 87.81 95 ALA A N 1
ATOM 734 C CA . ALA A 1 95 ? -3.659 3.516 -16.890 1.00 87.81 95 ALA A CA 1
ATOM 735 C C . ALA A 1 95 ? -4.666 4.365 -16.115 1.00 87.81 95 ALA A C 1
ATOM 737 O O . ALA A 1 95 ? -5.661 3.859 -15.593 1.00 87.81 95 ALA A O 1
ATOM 738 N N . SER A 1 96 ? -4.412 5.667 -16.072 1.00 81.12 96 SER A N 1
ATOM 739 C CA . SER A 1 96 ? -5.315 6.671 -15.517 1.00 81.12 96 SER A CA 1
ATOM 740 C C . SER A 1 96 ? -5.036 8.035 -16.149 1.00 81.12 96 SER A C 1
ATOM 742 O O . SER A 1 96 ? -4.002 8.249 -16.791 1.00 81.12 96 SER A O 1
ATOM 744 N N . PHE A 1 97 ? -5.967 8.973 -15.979 1.00 77.19 97 PHE A N 1
ATOM 745 C CA . PHE A 1 97 ? -5.792 10.341 -16.460 1.00 77.19 97 PHE A CA 1
ATOM 746 C C . PHE A 1 97 ? -4.582 10.991 -15.767 1.00 77.19 97 PHE A C 1
ATOM 748 O O . PHE A 1 97 ? -4.507 10.905 -14.536 1.00 77.19 97 PHE A O 1
ATOM 755 N N . PRO A 1 98 ? -3.649 11.644 -16.490 1.00 73.25 98 PRO A N 1
ATOM 756 C CA . PRO A 1 98 ? -2.451 12.260 -15.905 1.00 73.25 98 PRO A CA 1
ATOM 757 C C . PRO A 1 98 ? -2.725 13.177 -14.704 1.00 73.25 98 PRO A C 1
ATOM 759 O O . PRO A 1 98 ? -1.921 13.255 -13.776 1.00 73.25 98 PRO A O 1
ATOM 762 N N . GLU A 1 99 ? -3.881 13.836 -14.692 1.00 72.31 99 GLU A N 1
ATOM 763 C CA . GLU A 1 99 ? -4.360 14.720 -13.627 1.00 72.31 99 GLU A CA 1
ATOM 764 C C . GLU A 1 99 ? -4.665 13.960 -12.323 1.00 72.31 99 GLU A C 1
ATOM 766 O O . GLU A 1 99 ? -4.594 14.525 -11.232 1.00 72.31 99 GLU A O 1
ATOM 771 N N . SER A 1 100 ? -4.965 12.664 -12.426 1.00 71.81 100 SER A N 1
ATOM 772 C CA . SER A 1 100 ? -5.234 11.758 -11.305 1.00 71.81 100 SER A CA 1
ATOM 773 C C . SER A 1 100 ? -4.011 10.967 -10.845 1.00 71.81 100 SER A C 1
ATOM 775 O O . SER A 1 100 ? -4.101 10.245 -9.863 1.00 71.81 100 SER A O 1
ATOM 777 N N . TRP A 1 101 ? -2.839 11.126 -11.471 1.00 74.75 101 TRP A N 1
ATOM 778 C CA . TRP A 1 101 ? -1.686 10.268 -11.167 1.00 74.75 101 TRP A CA 1
ATOM 779 C C . TRP A 1 101 ? -1.136 10.403 -9.748 1.00 74.75 101 TRP A C 1
ATOM 781 O O . TRP A 1 101 ? -0.543 9.464 -9.222 1.00 74.75 101 TRP A O 1
ATOM 791 N N . ASN A 1 102 ? -1.316 11.569 -9.128 1.00 71.56 102 ASN A N 1
ATOM 792 C CA . ASN A 1 102 ? -0.931 11.791 -7.733 1.00 71.56 102 ASN A CA 1
ATOM 793 C C . ASN A 1 102 ? -1.974 11.252 -6.742 1.00 71.56 102 ASN A C 1
ATOM 795 O O . ASN A 1 102 ? -1.751 11.308 -5.536 1.00 71.56 102 ASN A O 1
ATOM 799 N N . GLN A 1 103 ? -3.114 1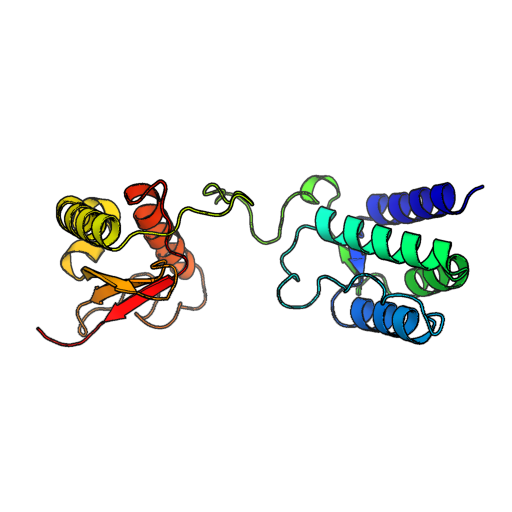0.761 -7.234 1.00 61.88 103 GLN A N 1
ATOM 800 C CA . GLN A 1 103 ? -4.111 10.077 -6.427 1.00 61.88 103 GLN A CA 1
ATOM 801 C C . GLN A 1 103 ? -3.661 8.623 -6.318 1.00 61.88 103 GLN A C 1
ATOM 803 O O . GLN A 1 103 ? -3.533 7.906 -7.312 1.00 61.88 103 GLN A O 1
ATOM 808 N N . ASP A 1 104 ? -3.339 8.190 -5.107 1.00 55.53 104 ASP A N 1
ATOM 809 C CA . ASP A 1 104 ? -3.215 6.766 -4.855 1.00 55.53 104 ASP A CA 1
ATOM 810 C C . ASP A 1 104 ? -4.594 6.109 -4.969 1.00 55.53 104 ASP A C 1
ATOM 812 O O . ASP A 1 104 ? -5.640 6.740 -4.801 1.00 55.53 104 ASP A O 1
ATOM 816 N N . SER A 1 105 ? -4.626 4.794 -5.197 1.00 48.97 105 SER A N 1
ATOM 817 C CA . SER A 1 105 ? -5.881 4.030 -5.088 1.00 48.97 105 SER A CA 1
ATOM 818 C C . SER A 1 105 ? -6.457 4.068 -3.658 1.00 48.97 105 SER A C 1
ATOM 820 O O . SER A 1 105 ? -7.503 3.477 -3.381 1.00 48.97 105 SER A O 1
ATOM 822 N N . TYR A 1 106 ? -5.766 4.758 -2.747 1.00 47.19 106 TYR A N 1
ATOM 823 C CA . TYR A 1 106 ? -6.121 5.000 -1.368 1.00 47.19 106 TYR A CA 1
ATOM 824 C C . TYR A 1 106 ? -6.757 6.394 -1.112 1.00 47.19 106 TYR A C 1
ATOM 826 O O . TYR A 1 106 ? -7.096 6.654 0.048 1.00 47.19 106 TYR A O 1
ATOM 834 N N . SER A 1 107 ? -7.038 7.264 -2.109 1.00 46.78 107 SER A N 1
ATOM 835 C CA . SER A 1 107 ? -7.772 8.542 -1.891 1.00 46.78 107 SER A CA 1
ATOM 836 C C . SER A 1 107 ? -8.278 9.289 -3.148 1.00 46.78 107 SER A C 1
ATOM 838 O O . SER A 1 107 ? -7.667 9.118 -4.197 1.00 46.78 107 SER A O 1
ATOM 840 N N . PRO A 1 108 ? -9.314 10.189 -3.067 1.00 54.41 108 PRO A N 1
ATOM 841 C CA . PRO A 1 108 ? -10.009 10.748 -1.871 1.00 54.41 108 PRO A CA 1
ATOM 842 C C . PRO A 1 108 ? -11.578 10.732 -1.918 1.00 54.41 108 PRO A C 1
ATOM 844 O O . PRO A 1 108 ? -12.143 10.427 -2.968 1.00 54.41 108 PRO A O 1
ATOM 847 N N . PRO A 1 109 ? -12.335 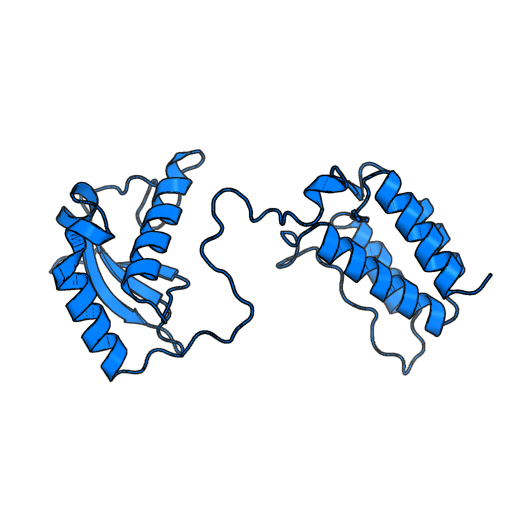10.954 -0.797 1.00 45.59 109 PRO A N 1
ATOM 848 C CA . PRO A 1 109 ? -12.268 12.110 0.126 1.00 45.59 109 PRO A CA 1
ATOM 849 C C . PRO A 1 109 ? -11.659 11.851 1.523 1.00 45.59 109 PRO A C 1
ATOM 851 O O . PRO A 1 109 ? -11.846 12.659 2.425 1.00 45.59 109 PRO A O 1
ATOM 854 N N . TRP A 1 110 ? -10.940 10.751 1.756 1.00 43.28 110 TRP A N 1
ATOM 855 C CA . TRP A 1 110 ? -10.506 10.361 3.111 1.00 43.28 110 TRP A CA 1
ATOM 856 C C . TRP A 1 110 ? -9.010 10.578 3.375 1.00 43.28 110 TRP A C 1
ATOM 858 O O . TRP A 1 110 ? -8.323 9.667 3.835 1.00 43.28 110 TRP A O 1
ATOM 868 N N . HIS A 1 111 ? -8.505 11.792 3.149 1.00 41.91 111 HIS A N 1
ATOM 869 C CA . HIS A 1 111 ? -7.196 12.187 3.675 1.00 41.91 111 HIS A CA 1
ATOM 870 C C . HIS A 1 111 ? -7.289 12.434 5.190 1.00 41.91 111 HIS A C 1
ATOM 872 O O . HIS A 1 111 ? -7.463 13.559 5.647 1.00 41.91 111 HIS A O 1
ATOM 878 N N . TRP A 1 112 ? -7.146 11.374 5.987 1.00 45.88 112 TRP A N 1
ATOM 879 C CA . TRP A 1 112 ? -6.898 11.474 7.430 1.00 45.88 112 TRP A CA 1
ATOM 880 C C . TRP A 1 112 ? -5.391 11.435 7.728 1.00 45.88 112 TRP A C 1
ATOM 882 O O . TRP A 1 112 ? -4.910 10.508 8.370 1.00 45.88 112 TRP A O 1
ATOM 892 N N . GLY A 1 113 ? -4.645 12.439 7.249 1.00 42.31 113 GLY A N 1
ATOM 893 C CA . GLY A 1 113 ? -3.315 12.784 7.778 1.00 42.31 113 GLY A CA 1
ATOM 894 C C . GLY A 1 113 ? -2.256 11.674 7.781 1.00 42.31 113 GLY A C 1
ATOM 895 O O . GLY A 1 113 ? -1.487 11.592 8.735 1.00 42.31 113 GLY A O 1
ATOM 896 N N . TRP A 1 114 ? -2.206 10.819 6.755 1.00 39.47 114 TRP A N 1
ATOM 897 C CA . TRP A 1 114 ? -1.108 9.858 6.620 1.00 39.47 114 TRP A CA 1
ATOM 898 C C . TRP A 1 114 ? 0.183 10.625 6.308 1.00 39.47 114 TRP A C 1
ATOM 900 O O . TRP A 1 114 ? 0.337 11.165 5.215 1.00 39.47 114 TRP A O 1
ATOM 910 N N . THR A 1 115 ? 1.088 10.710 7.281 1.00 48.94 115 THR A N 1
ATOM 911 C CA . THR A 1 115 ? 2.438 11.244 7.090 1.00 48.94 115 THR A CA 1
ATOM 912 C C . THR A 1 115 ? 3.444 10.098 7.165 1.00 48.94 115 THR A C 1
ATOM 914 O O . THR A 1 115 ? 3.247 9.127 7.901 1.00 48.94 115 THR A O 1
ATOM 917 N N . ALA A 1 116 ? 4.526 10.189 6.385 1.00 40.44 116 ALA A N 1
ATOM 918 C CA . ALA A 1 116 ? 5.641 9.237 6.437 1.00 40.44 116 ALA A CA 1
ATOM 919 C C . ALA A 1 116 ? 6.441 9.336 7.753 1.00 40.44 116 ALA A C 1
ATOM 921 O O . ALA A 1 116 ? 7.392 8.579 7.963 1.00 40.44 116 ALA A O 1
ATOM 922 N N . ASP A 1 117 ? 6.055 10.255 8.642 1.00 47.88 117 ASP A N 1
ATOM 923 C CA . ASP A 1 117 ? 6.718 10.464 9.914 1.00 47.88 117 ASP A CA 1
ATOM 924 C C . ASP A 1 117 ? 6.530 9.243 10.826 1.00 47.88 117 ASP A C 1
ATOM 926 O O . ASP A 1 117 ? 5.428 8.686 10.948 1.00 47.88 117 ASP A O 1
ATOM 930 N N . PRO A 1 118 ? 7.593 8.801 11.515 1.00 55.47 118 PRO A N 1
ATOM 931 C CA . PRO A 1 118 ? 7.486 7.725 12.483 1.00 55.47 118 PRO A CA 1
ATOM 932 C C . PRO A 1 118 ? 6.535 8.133 13.616 1.00 55.47 118 PRO A C 1
ATOM 934 O O . PRO A 1 118 ? 6.883 8.907 14.502 1.00 55.47 118 PRO A O 1
ATOM 937 N N . LYS A 1 119 ? 5.316 7.577 13.600 1.00 68.19 119 LYS A N 1
ATOM 938 C CA . LYS A 1 119 ? 4.292 7.886 14.613 1.00 68.19 119 LYS A CA 1
ATOM 939 C C . LYS A 1 119 ? 4.796 7.506 16.017 1.00 68.19 119 LYS A C 1
ATOM 941 O O . LYS A 1 119 ? 5.299 6.382 16.184 1.00 68.19 119 LYS A O 1
ATOM 946 N N . PRO A 1 120 ? 4.638 8.371 17.031 1.00 76.81 120 PRO A N 1
ATOM 947 C CA . PRO A 1 120 ? 5.193 8.142 18.359 1.00 76.81 120 PRO A CA 1
ATOM 948 C C . PRO A 1 120 ? 4.644 6.850 18.973 1.00 76.81 120 PRO A C 1
ATOM 950 O O . PRO A 1 120 ? 3.442 6.568 18.930 1.00 76.81 120 PRO A O 1
ATOM 953 N N . LYS A 1 121 ? 5.542 6.032 19.530 1.00 82.25 121 LYS A N 1
ATOM 954 C CA . LYS A 1 121 ? 5.172 4.813 20.259 1.00 82.25 121 LYS A CA 1
ATOM 955 C C . LYS A 1 121 ? 4.375 5.205 21.504 1.00 82.25 121 LYS A C 1
ATOM 957 O O . LYS A 1 121 ? 4.812 6.078 22.243 1.00 82.25 121 LYS A O 1
ATOM 962 N N . ILE A 1 122 ? 3.256 4.526 21.762 1.00 85.75 122 ILE A N 1
ATOM 963 C CA . ILE A 1 122 ? 2.490 4.760 22.992 1.00 85.75 122 ILE A CA 1
ATOM 964 C C . ILE A 1 122 ? 3.254 4.131 24.165 1.00 85.75 122 ILE A C 1
ATOM 966 O O . ILE A 1 122 ? 3.551 2.922 24.161 1.00 85.75 122 ILE A O 1
ATOM 970 N N . SER A 1 123 ? 3.614 4.945 25.158 1.00 89.25 123 SER A N 1
ATOM 971 C CA . SER A 1 123 ? 4.190 4.453 26.410 1.00 89.25 123 SER A CA 1
ATOM 972 C C . SER A 1 123 ? 3.140 3.659 27.207 1.00 89.25 123 SER A C 1
ATOM 974 O O . SER A 1 123 ? 1.962 3.630 26.854 1.00 89.25 123 SER A O 1
ATOM 976 N N . ALA A 1 124 ? 3.550 2.933 28.250 1.00 88.12 124 ALA A N 1
ATOM 977 C CA . ALA A 1 124 ? 2.577 2.225 29.090 1.00 88.12 124 ALA A CA 1
ATOM 978 C C . ALA A 1 124 ? 1.682 3.209 29.866 1.00 88.12 124 ALA A C 1
ATOM 980 O O . ALA A 1 124 ? 0.489 2.967 30.004 1.00 88.12 124 ALA A O 1
ATOM 981 N N . GLU A 1 125 ? 2.259 4.323 30.317 1.00 89.81 125 GLU A N 1
ATOM 982 C CA . GLU A 1 125 ? 1.551 5.378 31.037 1.00 89.81 125 GLU A CA 1
ATOM 983 C C . GLU A 1 125 ? 0.546 6.100 30.130 1.00 89.81 125 GLU A C 1
ATOM 985 O O . GLU A 1 125 ? -0.624 6.232 30.488 1.00 89.81 125 GLU A O 1
ATOM 990 N N . ASP A 1 126 ? 0.966 6.482 28.919 1.00 91.56 126 ASP A N 1
ATOM 991 C CA . ASP A 1 126 ? 0.078 7.136 27.951 1.00 91.56 126 ASP A CA 1
ATOM 992 C C . ASP A 1 126 ? -1.046 6.201 27.513 1.00 91.56 126 ASP A C 1
ATOM 994 O O . ASP A 1 126 ? -2.181 6.635 27.362 1.00 91.56 126 ASP A O 1
ATOM 998 N N . ALA A 1 127 ? -0.771 4.901 27.363 1.00 92.12 127 ALA A N 1
ATOM 999 C CA . ALA A 1 127 ? -1.803 3.928 27.020 1.00 92.12 127 ALA A CA 1
ATOM 1000 C C . ALA A 1 127 ? -2.917 3.883 28.077 1.00 92.12 127 ALA A C 1
ATOM 1002 O O . ALA A 1 127 ? -4.089 3.808 27.711 1.00 92.12 127 ALA A O 1
ATOM 1003 N N . THR A 1 128 ? -2.572 3.964 29.366 1.00 93.44 128 THR A N 1
ATOM 1004 C CA . THR A 1 128 ? -3.559 4.036 30.453 1.00 93.44 128 THR A CA 1
ATOM 1005 C C . THR A 1 128 ? -4.382 5.319 30.359 1.00 93.44 128 THR A C 1
ATOM 1007 O O . THR A 1 128 ? -5.609 5.241 30.289 1.00 93.44 128 THR A O 1
ATOM 1010 N N . LYS A 1 129 ? -3.724 6.482 30.244 1.00 94.44 129 LYS A N 1
ATOM 1011 C CA . LYS A 1 129 ? -4.397 7.790 30.125 1.00 94.44 129 LYS A CA 1
ATOM 1012 C C . LYS A 1 129 ? -5.322 7.857 28.908 1.00 94.44 129 LYS A C 1
ATOM 1014 O O . LYS A 1 129 ? -6.439 8.354 28.997 1.00 94.44 129 LYS A O 1
ATOM 1019 N N . LEU A 1 130 ? -4.883 7.321 27.770 1.00 96.19 130 LEU A N 1
ATOM 1020 C CA . LEU A 1 130 ? -5.671 7.286 26.539 1.00 96.19 130 LEU A CA 1
ATOM 1021 C C . LEU A 1 130 ? -6.885 6.363 26.655 1.00 96.19 130 LEU A C 1
ATOM 1023 O O . LEU A 1 130 ? -7.937 6.690 26.119 1.00 96.19 130 LEU A O 1
ATOM 1027 N N . ILE A 1 131 ? -6.776 5.227 27.350 1.00 97.25 131 ILE A N 1
ATOM 1028 C CA . ILE A 1 131 ? -7.938 4.363 27.593 1.00 97.25 131 ILE A CA 1
ATOM 1029 C C . ILE A 1 131 ? -8.945 5.053 28.507 1.00 97.25 131 ILE A C 1
ATOM 1031 O O . ILE A 1 131 ? -10.139 4.996 28.227 1.00 97.25 131 ILE A O 1
ATOM 1035 N N . GLU A 1 132 ? -8.493 5.724 29.564 1.00 96.75 132 GLU A N 1
ATOM 1036 C CA . GLU A 1 132 ? -9.374 6.513 30.432 1.00 96.75 132 GLU A CA 1
ATOM 1037 C C . GLU A 1 132 ? -10.068 7.632 29.649 1.00 96.75 132 GLU A C 1
ATOM 1039 O O . GLU A 1 132 ? -11.290 7.766 29.722 1.00 96.75 132 GLU A O 1
ATOM 1044 N N . HIS A 1 133 ? -9.315 8.356 28.816 1.00 96.31 133 HIS A N 1
ATOM 1045 C CA . HIS A 1 133 ? -9.854 9.378 27.923 1.00 96.31 133 HIS A CA 1
ATOM 1046 C C . HIS A 1 133 ? -10.894 8.808 26.948 1.00 96.31 133 HIS A C 1
ATOM 1048 O O . HIS A 1 133 ? -11.990 9.356 26.824 1.00 96.31 133 HIS A O 1
ATOM 1054 N N . LEU A 1 134 ? -10.589 7.684 26.291 1.00 97.31 134 LEU A N 1
ATOM 1055 C CA . LEU A 1 134 ? -11.517 7.027 25.374 1.00 97.31 134 LEU A CA 1
ATOM 1056 C C . LEU A 1 134 ? -12.775 6.539 26.094 1.00 97.31 134 LEU A C 1
ATOM 1058 O O . LEU A 1 134 ? -13.852 6.667 25.532 1.00 97.31 134 LEU A O 1
ATOM 1062 N N . ARG A 1 135 ? -12.671 6.002 27.318 1.00 96.88 135 ARG A N 1
ATOM 1063 C CA . ARG A 1 135 ? -13.839 5.571 28.108 1.00 96.88 135 ARG A CA 1
ATOM 1064 C C . ARG A 1 135 ? -14.737 6.743 28.475 1.00 96.88 135 ARG A C 1
ATOM 1066 O O . ARG A 1 135 ? -15.950 6.616 28.365 1.00 96.88 135 ARG A O 1
ATOM 1073 N N . ALA A 1 136 ? -14.148 7.863 28.889 1.00 96.31 136 ALA A N 1
ATOM 1074 C CA . ALA A 1 136 ? -14.896 9.051 29.286 1.00 96.31 136 ALA A CA 1
ATOM 1075 C C . ALA A 1 136 ? -15.669 9.690 28.119 1.00 96.31 136 ALA A C 1
ATOM 1077 O O . ALA A 1 136 ? -16.721 10.277 28.345 1.00 96.31 136 ALA A O 1
ATOM 1078 N N . ASN A 1 137 ? -15.173 9.547 26.885 1.00 96.25 137 ASN A N 1
ATOM 1079 C CA . ASN A 1 137 ? -15.733 10.198 25.694 1.00 96.25 137 ASN A CA 1
ATOM 1080 C C . ASN A 1 137 ? -16.248 9.190 24.649 1.00 96.25 137 ASN A C 1
ATOM 1082 O O . ASN A 1 137 ? -16.398 9.520 23.473 1.00 96.25 137 ASN A O 1
ATOM 1086 N N . TRP A 1 138 ? -16.486 7.934 25.046 1.00 96.88 138 TRP A N 1
ATOM 1087 C CA . TRP A 1 138 ? -16.679 6.847 24.082 1.00 96.88 138 TRP A CA 1
ATOM 1088 C C . TRP A 1 138 ? -17.921 7.021 23.210 1.00 96.88 138 TRP A C 1
ATOM 1090 O O . TRP A 1 138 ? -17.856 6.764 22.011 1.00 96.88 138 TRP A O 1
ATOM 1100 N N . ASP A 1 139 ? -19.028 7.492 23.781 1.00 94.75 139 ASP A N 1
ATOM 1101 C CA . ASP A 1 139 ? -20.278 7.694 23.041 1.00 94.75 139 ASP A CA 1
ATOM 1102 C C . ASP A 1 139 ? -20.138 8.746 21.931 1.00 94.75 139 ASP A C 1
ATOM 1104 O O . ASP A 1 139 ? -20.755 8.612 20.873 1.00 94.75 139 ASP A O 1
ATOM 1108 N N . GLU A 1 140 ? -19.290 9.758 22.137 1.00 92.94 140 GLU A N 1
ATOM 1109 C CA . GLU A 1 140 ? -18.961 10.759 21.119 1.00 92.94 140 GLU A CA 1
ATOM 1110 C C . GLU A 1 140 ? -18.037 10.168 20.044 1.00 92.94 140 GLU A C 1
ATOM 1112 O O . GLU A 1 140 ? -18.292 10.319 18.849 1.00 92.94 140 GLU A O 1
ATOM 1117 N N . VAL A 1 141 ? -16.998 9.433 20.456 1.00 94.56 141 VAL A N 1
ATOM 1118 C CA . VAL A 1 141 ? -15.994 8.850 19.548 1.00 94.56 141 VAL A CA 1
ATOM 1119 C C . VAL A 1 141 ? -16.576 7.733 18.678 1.00 94.56 141 VAL A C 1
ATOM 1121 O O . VAL A 1 141 ? -16.343 7.687 17.469 1.00 94.56 141 VAL A O 1
ATOM 1124 N N . ALA A 1 142 ? -17.314 6.802 19.280 1.00 93.50 142 ALA A N 1
ATOM 1125 C CA . ALA A 1 142 ? -17.900 5.655 18.594 1.00 93.50 142 ALA A CA 1
ATOM 1126 C C . ALA A 1 142 ? -19.216 6.001 17.884 1.00 93.50 142 ALA A C 1
ATOM 1128 O O . ALA A 1 142 ? -19.621 5.299 16.953 1.00 93.50 142 ALA A O 1
ATOM 1129 N N . GLY A 1 143 ? -19.873 7.078 18.314 1.00 92.81 143 GLY A N 1
ATOM 1130 C CA . GLY A 1 143 ? -21.259 7.375 17.995 1.00 92.81 143 GLY A CA 1
ATOM 1131 C C . GLY A 1 143 ? -22.211 6.639 18.938 1.00 92.81 143 GLY A C 1
ATOM 1132 O O . GLY A 1 143 ? -22.003 5.479 19.292 1.00 92.81 143 GLY A O 1
ATOM 1133 N N . HIS A 1 144 ? -23.294 7.315 19.311 1.00 89.94 144 HIS A N 1
ATOM 1134 C CA . HIS A 1 144 ? -24.189 6.919 20.399 1.00 89.94 144 HIS A CA 1
ATOM 1135 C C . HIS A 1 144 ? -24.767 5.491 20.288 1.00 89.94 144 HIS A C 1
ATOM 1137 O O . HIS A 1 144 ? -24.950 4.817 21.299 1.00 89.94 144 HIS A O 1
ATOM 1143 N N . GLU A 1 145 ? -25.035 4.983 19.082 1.00 91.25 145 GLU A N 1
ATOM 1144 C CA . GLU A 1 145 ? -25.511 3.600 18.904 1.00 91.25 145 GLU A CA 1
ATOM 1145 C C . GLU A 1 145 ? -24.417 2.565 19.189 1.00 91.25 145 GLU A C 1
ATOM 1147 O O . GLU A 1 145 ? -24.652 1.580 19.891 1.00 91.25 145 GLU A O 1
ATOM 1152 N N . LEU A 1 146 ? -23.207 2.798 18.673 1.00 93.56 146 LEU A N 1
ATOM 1153 C CA . LEU A 1 146 ? -22.079 1.887 18.835 1.00 93.56 146 LEU A CA 1
ATOM 1154 C C . LEU A 1 146 ? -21.494 1.975 20.251 1.00 93.56 146 LEU A C 1
ATOM 1156 O O . LEU A 1 146 ? -21.102 0.951 20.810 1.00 93.56 146 LEU A O 1
ATOM 1160 N N . GLY A 1 147 ? -21.481 3.169 20.851 1.00 93.75 147 GLY A N 1
ATOM 1161 C CA . GLY A 1 147 ? -21.014 3.414 22.218 1.00 93.75 147 GLY A CA 1
ATOM 1162 C C . GLY A 1 147 ? -21.799 2.631 23.273 1.00 93.75 147 GLY A C 1
ATOM 1163 O O . GLY A 1 147 ? -21.215 2.062 24.188 1.00 93.75 147 GLY A O 1
ATOM 1164 N N . ARG A 1 148 ? -23.106 2.433 23.065 1.00 93.62 148 ARG A N 1
ATOM 1165 C CA . ARG A 1 148 ? -23.962 1.623 23.956 1.00 93.62 148 ARG A CA 1
ATOM 1166 C C . ARG A 1 148 ? -23.638 0.131 23.971 1.00 93.62 148 ARG A C 1
ATOM 1168 O O . ARG A 1 148 ? -24.008 -0.570 24.912 1.00 93.62 148 ARG A O 1
ATOM 1175 N N . VAL A 1 149 ? -23.017 -0.378 22.909 1.00 94.44 149 VAL A N 1
ATOM 1176 C CA . VAL A 1 149 ? -22.748 -1.815 22.736 1.00 94.44 149 VAL A CA 1
ATOM 1177 C C . VAL A 1 149 ? -21.259 -2.134 22.716 1.00 94.44 149 VAL A C 1
ATOM 1179 O O . VAL A 1 149 ? -20.893 -3.305 22.597 1.00 94.44 149 VAL A O 1
ATOM 1182 N N . THR A 1 150 ? -20.401 -1.120 22.860 1.00 96.19 150 THR A N 1
ATOM 1183 C CA . THR A 1 150 ? -18.949 -1.274 22.854 1.00 96.19 150 THR A CA 1
ATOM 1184 C C . THR A 1 150 ? -18.272 -0.479 23.966 1.00 96.19 150 THR A C 1
ATOM 1186 O O . THR A 1 150 ? -18.807 0.506 24.449 1.00 96.19 150 THR A O 1
ATOM 1189 N N . SER A 1 151 ? -17.079 -0.891 24.394 1.00 96.19 151 SER A N 1
ATOM 1190 C CA . SER A 1 151 ? -16.262 -0.093 25.318 1.00 96.19 151 SER A CA 1
ATOM 1191 C C . SER A 1 151 ? -14.764 -0.353 25.124 1.00 96.19 151 SER A C 1
ATOM 1193 O O . SER A 1 151 ? -14.361 -1.496 24.896 1.00 96.19 151 SER A O 1
ATOM 1195 N N . PRO A 1 152 ? -13.901 0.671 25.211 1.00 97.31 152 PRO A N 1
ATOM 1196 C CA . PRO A 1 152 ? -12.469 0.503 25.005 1.00 97.31 152 PRO A CA 1
ATOM 1197 C C . PRO A 1 152 ? -11.831 -0.212 26.207 1.00 97.31 152 PRO A C 1
ATOM 1199 O O . PRO A 1 152 ? -11.999 0.184 27.368 1.00 97.31 152 PRO A O 1
ATOM 1202 N N . LEU A 1 153 ? -11.080 -1.284 25.933 1.00 95.81 153 LEU A N 1
ATOM 1203 C CA . LEU A 1 153 ? -10.443 -2.104 26.965 1.00 95.81 153 LEU A CA 1
ATOM 1204 C C . LEU A 1 153 ? -8.990 -1.719 27.202 1.00 95.81 153 LEU A C 1
ATOM 1206 O O . LEU A 1 153 ? -8.640 -1.377 28.329 1.00 95.81 153 LEU A O 1
ATOM 1210 N N . ARG A 1 154 ? -8.149 -1.849 26.172 1.00 96.12 154 ARG A N 1
ATOM 1211 C CA . ARG A 1 154 ? -6.692 -1.678 26.267 1.00 96.12 154 ARG A CA 1
ATOM 1212 C C . ARG A 1 154 ? -6.046 -1.548 24.892 1.00 96.12 154 ARG A C 1
ATOM 1214 O O . ARG A 1 154 ? -6.625 -1.971 23.894 1.00 96.12 154 ARG A O 1
ATOM 1221 N N . PHE A 1 155 ? -4.813 -1.053 24.869 1.00 96.00 155 PHE A N 1
ATOM 1222 C CA . PHE A 1 155 ? -3.931 -1.157 23.708 1.00 96.00 155 PHE A CA 1
ATOM 1223 C C . PHE A 1 155 ? -3.046 -2.411 23.788 1.00 96.00 155 PHE A C 1
ATOM 1225 O O . PHE A 1 155 ? -2.577 -2.785 24.862 1.00 96.00 155 PHE A O 1
ATOM 1232 N N . GLU A 1 156 ? -2.774 -3.034 22.644 1.00 92.94 156 GLU A N 1
ATOM 1233 C CA . GLU A 1 156 ? -1.962 -4.243 22.491 1.00 92.94 156 GLU A CA 1
ATOM 1234 C C . GLU A 1 156 ? -0.897 -4.111 21.386 1.00 92.94 156 GLU A C 1
ATOM 1236 O O . GLU A 1 156 ? -0.889 -3.182 20.571 1.00 92.94 156 GLU A O 1
ATOM 1241 N N . GLY A 1 157 ? 0.016 -5.087 21.352 1.00 87.94 157 GLY A N 1
ATOM 1242 C CA . GLY A 1 157 ? 1.110 -5.179 20.387 1.00 87.94 157 GLY A CA 1
ATOM 1243 C C . GLY A 1 157 ? 2.362 -4.406 20.810 1.00 87.94 157 GLY A C 1
ATOM 1244 O O . GLY A 1 157 ? 2.319 -3.505 21.646 1.00 87.94 157 GLY A O 1
ATOM 1245 N N . ALA A 1 158 ? 3.503 -4.729 20.192 1.00 84.06 158 ALA A N 1
ATOM 1246 C CA . ALA A 1 158 ? 4.807 -4.158 20.555 1.00 84.06 158 ALA A CA 1
ATOM 1247 C C . ALA A 1 158 ? 4.865 -2.620 20.443 1.00 84.06 158 ALA A C 1
ATOM 1249 O O . ALA A 1 158 ? 5.599 -1.961 21.185 1.00 84.06 158 ALA A O 1
ATOM 1250 N N . LYS A 1 159 ? 4.075 -2.046 19.523 1.00 83.38 159 LYS A N 1
ATOM 1251 C CA . LYS A 1 159 ? 3.930 -0.595 19.314 1.00 83.38 159 LYS A CA 1
ATOM 1252 C C . LYS A 1 159 ? 2.701 0.009 20.010 1.00 83.38 159 LYS A C 1
ATOM 1254 O O . LYS A 1 159 ? 2.540 1.223 19.942 1.00 83.38 159 LYS A O 1
ATOM 1259 N N . ARG A 1 160 ? 1.852 -0.811 20.648 1.00 90.62 160 ARG A N 1
ATOM 1260 C CA . ARG A 1 160 ? 0.565 -0.411 21.250 1.00 90.62 160 ARG A CA 1
ATOM 1261 C C . ARG A 1 160 ? -0.406 0.275 20.276 1.00 90.62 160 ARG A C 1
ATOM 1263 O O . ARG A 1 160 ? -1.195 1.115 20.675 1.00 90.62 160 ARG A O 1
ATOM 1270 N N . ARG A 1 161 ? -0.367 -0.102 18.994 1.00 91.06 161 ARG A N 1
ATOM 1271 C CA . ARG A 1 161 ? -1.227 0.452 17.923 1.00 91.06 161 ARG A CA 1
ATOM 1272 C C . ARG A 1 161 ? -2.426 -0.439 17.580 1.00 91.06 161 ARG A C 1
ATOM 1274 O O . ARG A 1 161 ? -3.012 -0.316 16.507 1.00 91.06 161 ARG A O 1
ATOM 1281 N N . ARG A 1 162 ? -2.764 -1.367 18.473 1.00 94.44 162 ARG A N 1
ATOM 1282 C CA . ARG A 1 162 ? -3.932 -2.243 18.373 1.00 94.44 162 ARG A CA 1
ATOM 1283 C C . ARG A 1 162 ? -4.868 -1.917 19.528 1.00 94.44 162 ARG A C 1
ATOM 1285 O O . ARG A 1 162 ? -4.514 -2.211 20.663 1.00 94.44 162 ARG A O 1
ATOM 1292 N N . LEU A 1 163 ? -6.019 -1.303 19.272 1.00 97.31 163 LEU A N 1
ATOM 1293 C CA . LEU A 1 163 ? -7.027 -1.078 20.312 1.00 97.31 163 LEU A CA 1
ATOM 1294 C C . LEU A 1 163 ? -7.936 -2.301 20.407 1.00 97.31 163 LEU A C 1
ATO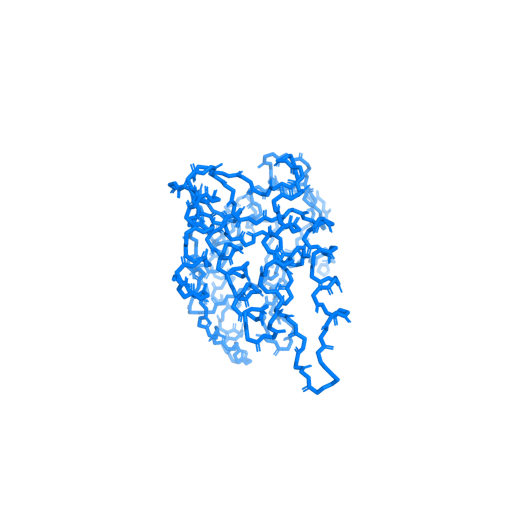M 1296 O O . LEU A 1 163 ? -8.525 -2.718 19.415 1.00 97.31 163 LEU A O 1
ATOM 1300 N N . VAL A 1 164 ? -8.072 -2.850 21.609 1.00 97.25 164 VAL A N 1
ATOM 1301 C CA . VAL A 1 164 ? -9.069 -3.875 21.910 1.00 97.25 164 VAL A CA 1
ATOM 1302 C C . VAL A 1 164 ? -10.305 -3.189 22.471 1.00 97.25 164 VAL A C 1
ATOM 1304 O O . VAL A 1 164 ? -10.233 -2.476 23.476 1.00 97.25 164 VAL A O 1
ATOM 1307 N N . VAL A 1 165 ? -11.439 -3.424 21.829 1.00 97.19 165 VAL A N 1
ATOM 1308 C CA . VAL A 1 165 ? -12.754 -2.909 22.198 1.00 97.19 165 VAL A CA 1
ATOM 1309 C C . VAL A 1 165 ? -13.617 -4.088 22.622 1.00 97.19 165 VAL A C 1
ATOM 1311 O O . VAL A 1 165 ? -13.750 -5.066 21.897 1.00 97.19 165 VAL A O 1
ATOM 1314 N N . ARG A 1 166 ? -14.221 -4.029 23.802 1.00 95.88 166 ARG A N 1
ATOM 1315 C CA . ARG A 1 166 ? -15.267 -4.978 24.177 1.00 95.88 166 ARG A CA 1
ATOM 1316 C C . ARG A 1 166 ? -16.503 -4.679 23.351 1.00 95.88 166 ARG A C 1
ATOM 1318 O O . ARG A 1 166 ? -16.871 -3.513 23.261 1.00 95.88 166 ARG A O 1
ATOM 1325 N N . ALA A 1 167 ? -17.149 -5.698 22.806 1.00 95.56 167 ALA A N 1
ATOM 1326 C CA . ALA A 1 167 ? -18.425 -5.554 22.119 1.00 95.56 167 ALA A CA 1
ATOM 1327 C C . ALA A 1 167 ? -19.422 -6.601 22.613 1.00 95.56 167 ALA A C 1
ATOM 1329 O O . ALA A 1 167 ? -19.047 -7.712 22.988 1.00 95.56 167 ALA A O 1
ATOM 1330 N N . ARG A 1 168 ? -20.704 -6.243 22.625 1.00 92.94 168 ARG A N 1
ATOM 1331 C CA . ARG A 1 168 ? -21.773 -7.181 22.962 1.00 92.94 168 ARG A CA 1
ATOM 1332 C C . ARG A 1 168 ? -21.918 -8.249 21.875 1.00 92.94 168 ARG A C 1
ATOM 1334 O O . ARG A 1 168 ? -22.135 -7.925 20.706 1.00 92.94 168 ARG A O 1
ATOM 1341 N N . SER A 1 169 ? -21.844 -9.516 22.274 1.00 90.62 169 SER A N 1
ATOM 1342 C CA . SER A 1 169 ? -21.923 -10.675 21.374 1.00 90.62 169 SER A CA 1
ATOM 1343 C C . SER A 1 169 ? -23.287 -10.858 20.698 1.00 90.62 169 SER A C 1
ATOM 1345 O O . SER A 1 169 ? -23.354 -11.484 19.645 1.00 90.62 169 SER A O 1
ATOM 1347 N N . ASP A 1 170 ? -24.355 -10.294 21.267 1.00 90.44 170 ASP A N 1
ATOM 1348 C CA . ASP A 1 170 ? -25.735 -10.373 20.769 1.00 90.44 170 ASP A CA 1
ATOM 1349 C C . ASP A 1 170 ? -26.098 -9.250 19.782 1.00 90.44 170 ASP A C 1
ATOM 1351 O O . ASP A 1 170 ? -27.245 -9.135 19.353 1.00 90.44 170 ASP A O 1
ATOM 1355 N N . THR A 1 171 ? -25.125 -8.420 19.399 1.00 90.31 171 THR A N 1
ATOM 1356 C CA . THR A 1 171 ? -25.321 -7.299 18.472 1.00 90.31 171 THR A CA 1
ATOM 1357 C C . THR A 1 171 ? -24.416 -7.417 17.256 1.00 90.31 171 THR A C 1
ATOM 1359 O O . THR A 1 171 ? -23.376 -8.074 17.298 1.00 90.31 171 THR A O 1
ATOM 1362 N N . SER A 1 172 ? -24.814 -6.776 16.156 1.00 89.31 172 SER A N 1
ATOM 1363 C CA . SER A 1 172 ? -24.016 -6.705 14.929 1.00 89.31 172 SER A CA 1
ATOM 1364 C C . SER A 1 172 ? -23.591 -5.265 14.649 1.00 89.31 172 SER A C 1
ATOM 1366 O O . SER A 1 172 ? -24.408 -4.355 14.805 1.00 89.31 172 SER A O 1
ATOM 1368 N N . PRO A 1 173 ? -22.340 -5.030 14.221 1.00 92.56 173 PRO A N 1
ATOM 1369 C CA . PRO A 1 173 ? -21.890 -3.694 13.884 1.00 92.56 173 PRO A CA 1
ATOM 1370 C C . PRO A 1 173 ? -22.439 -3.224 12.531 1.00 92.56 173 PRO A C 1
ATOM 1372 O O . PRO A 1 173 ? -22.736 -4.037 11.651 1.00 92.56 173 PRO A O 1
ATOM 1375 N N . PRO A 1 174 ? -22.445 -1.903 12.279 1.00 88.12 174 PRO A N 1
ATOM 1376 C CA . PRO A 1 174 ? -22.952 -1.335 11.029 1.00 88.12 174 PRO A CA 1
ATOM 1377 C C . PRO A 1 174 ? -22.123 -1.717 9.790 1.00 88.12 174 PRO A C 1
ATOM 1379 O O . PRO A 1 174 ? -22.548 -1.479 8.663 1.00 88.12 174 PRO A O 1
ATOM 1382 N N . TRP A 1 175 ? -20.934 -2.299 9.970 1.00 89.62 175 TRP A N 1
ATOM 1383 C CA . TRP A 1 175 ? -20.054 -2.739 8.885 1.00 89.62 175 TRP A CA 1
ATOM 1384 C C . TRP A 1 175 ? -20.133 -4.238 8.566 1.00 89.62 175 TRP A C 1
ATOM 1386 O O . TRP A 1 175 ? -19.362 -4.698 7.725 1.00 89.62 175 TRP A O 1
ATOM 1396 N N . GLY A 1 176 ? -21.043 -5.001 9.181 1.00 88.88 176 GLY A N 1
ATOM 1397 C CA . GLY A 1 176 ? -21.219 -6.433 8.919 1.00 88.88 176 GLY A CA 1
ATOM 1398 C C . GLY A 1 176 ? -21.093 -7.260 10.189 1.00 88.88 176 GLY A C 1
ATOM 1399 O O . GLY A 1 176 ? -22.056 -7.382 10.934 1.00 88.88 176 GLY A O 1
ATOM 1400 N N . SER A 1 177 ? -19.912 -7.827 10.438 1.00 89.44 177 SER A N 1
ATOM 1401 C CA . SER A 1 177 ? -19.620 -8.548 11.680 1.00 89.44 177 SER A CA 1
ATOM 1402 C C . SER A 1 177 ? -18.452 -7.907 12.431 1.00 89.44 177 SER A C 1
ATOM 1404 O O . SER A 1 177 ? -17.702 -7.096 11.884 1.00 89.44 177 SER A O 1
ATOM 1406 N N . TRP A 1 178 ? -18.272 -8.282 13.697 1.00 90.81 178 TRP A N 1
ATOM 1407 C CA . TRP A 1 178 ? -17.139 -7.820 14.503 1.00 90.81 178 TRP A CA 1
ATOM 1408 C C . TRP A 1 178 ? -15.780 -8.261 13.941 1.00 90.81 178 TRP A C 1
ATOM 1410 O O . TRP A 1 178 ? -14.778 -7.605 14.197 1.00 90.81 178 TRP A O 1
ATOM 1420 N N . PHE A 1 179 ? -15.745 -9.326 13.135 1.00 88.00 179 PHE A N 1
ATOM 1421 C CA . PHE A 1 179 ? -14.506 -9.914 12.611 1.00 88.00 179 PHE A CA 1
ATOM 1422 C C . PHE A 1 179 ? -14.365 -9.798 11.089 1.00 88.00 179 PHE A C 1
ATOM 1424 O O . PHE A 1 179 ? -13.330 -10.157 10.532 1.00 88.00 179 PHE A O 1
ATOM 1431 N N . SER A 1 180 ? -15.397 -9.323 10.390 1.00 82.12 180 SER A N 1
ATOM 1432 C CA . SER A 1 180 ? -15.400 -9.239 8.932 1.00 82.12 180 SER A CA 1
ATOM 1433 C C . SER A 1 180 ? -16.257 -8.089 8.413 1.00 82.12 180 SER A C 1
ATOM 1435 O O . SER A 1 180 ? -17.333 -7.779 8.926 1.00 82.12 180 SER A O 1
ATOM 1437 N N . LEU A 1 181 ? -15.764 -7.460 7.347 1.00 82.75 181 LEU A N 1
ATOM 1438 C CA . LEU A 1 181 ? -16.450 -6.376 6.655 1.00 82.75 181 LEU A CA 1
ATOM 1439 C C . LEU A 1 181 ? -17.432 -6.964 5.637 1.00 82.75 181 LEU A C 1
ATOM 1441 O O . LEU A 1 181 ? -17.063 -7.822 4.832 1.00 82.75 181 LEU A O 1
ATOM 1445 N N . ALA A 1 182 ? -18.670 -6.475 5.640 1.00 77.88 182 ALA A N 1
ATOM 1446 C CA . ALA A 1 182 ? -19.664 -6.824 4.636 1.00 77.88 182 ALA A CA 1
ATOM 1447 C C . ALA A 1 182 ? -19.209 -6.383 3.233 1.00 77.88 182 ALA A C 1
ATOM 1449 O O . ALA A 1 182 ? -18.537 -5.360 3.059 1.00 77.88 182 ALA A O 1
ATOM 1450 N N . ARG A 1 183 ? -19.612 -7.141 2.207 1.00 68.94 183 ARG A N 1
ATOM 1451 C CA . ARG A 1 183 ? -19.419 -6.742 0.807 1.00 68.94 183 ARG A CA 1
ATOM 1452 C C . ARG A 1 183 ? -20.337 -5.544 0.510 1.00 68.94 183 ARG A C 1
ATOM 1454 O O . ARG A 1 183 ? -21.546 -5.657 0.674 1.00 68.94 183 ARG A O 1
ATOM 1461 N N . GLY A 1 184 ? -19.774 -4.402 0.100 1.00 66.12 184 GLY A N 1
ATOM 1462 C CA . GLY A 1 184 ? -20.530 -3.201 -0.300 1.00 66.12 184 GLY A CA 1
ATOM 1463 C C . GLY A 1 184 ? -20.274 -1.945 0.550 1.00 66.12 184 GLY A C 1
ATOM 1464 O O . GLY A 1 184 ? -19.249 -1.815 1.222 1.00 66.12 184 GLY A O 1
ATOM 1465 N N . GLY A 1 185 ? -21.208 -0.985 0.499 1.00 60.19 185 GLY A N 1
ATOM 1466 C CA . GLY A 1 185 ? -21.057 0.368 1.066 1.00 60.19 185 GLY A CA 1
ATOM 1467 C C . GLY A 1 185 ? -20.859 0.440 2.588 1.00 60.19 185 GLY A C 1
ATOM 1468 O O . GLY A 1 185 ? -20.276 1.405 3.088 1.00 60.19 185 GLY A O 1
ATOM 1469 N N . ASN A 1 186 ? -21.256 -0.606 3.315 1.00 71.06 186 ASN A N 1
ATOM 1470 C CA . ASN A 1 186 ? -21.207 -0.672 4.7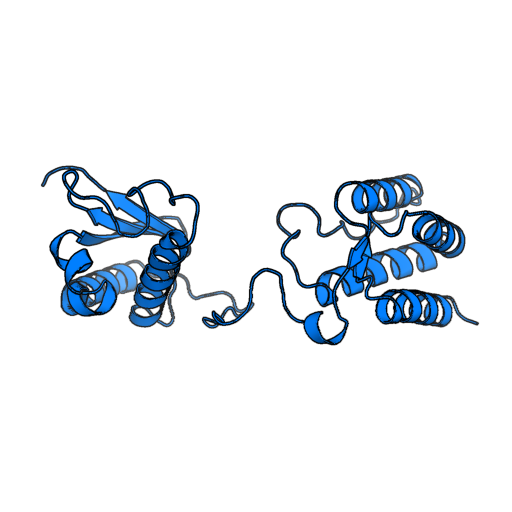79 1.00 71.06 186 ASN A CA 1
ATOM 1471 C C . ASN A 1 186 ? -19.777 -0.743 5.341 1.00 71.06 186 ASN A C 1
ATOM 1473 O O . ASN A 1 186 ? -19.536 -0.326 6.473 1.00 71.06 186 ASN A O 1
ATOM 1477 N N . ARG A 1 187 ? -18.784 -1.145 4.531 1.00 74.00 187 ARG A N 1
ATOM 1478 C CA . ARG A 1 187 ? -17.357 -1.115 4.907 1.00 74.00 187 ARG A CA 1
ATOM 1479 C C . ARG A 1 187 ? -16.880 0.279 5.333 1.00 74.00 187 ARG A C 1
ATOM 1481 O O . ARG A 1 187 ? -16.007 0.395 6.191 1.00 74.00 187 ARG A O 1
ATOM 1488 N N . LYS A 1 188 ? -17.468 1.341 4.769 1.00 80.56 188 LYS A N 1
ATOM 1489 C CA . LYS A 1 188 ? -17.099 2.729 5.091 1.00 80.56 188 LYS A CA 1
ATOM 1490 C C . LYS A 1 188 ? -17.388 3.087 6.554 1.00 80.56 188 LYS A C 1
ATOM 1492 O O . LYS A 1 188 ? -16.731 3.978 7.085 1.00 80.56 188 LYS A O 1
ATOM 1497 N N . ALA A 1 189 ? -18.328 2.401 7.212 1.00 85.62 189 ALA A N 1
ATOM 1498 C CA . ALA A 1 189 ? -18.650 2.651 8.615 1.00 85.62 189 ALA A CA 1
ATOM 1499 C C . ALA A 1 189 ? -17.471 2.315 9.542 1.00 85.62 189 ALA A C 1
ATOM 1501 O O . ALA A 1 189 ? -17.124 3.134 10.389 1.00 85.62 189 ALA A O 1
ATOM 1502 N N . PHE A 1 190 ? -16.788 1.185 9.321 1.00 89.50 190 PHE A N 1
ATOM 1503 C CA . PHE A 1 190 ? -15.601 0.823 10.105 1.00 89.50 190 PHE A CA 1
ATOM 1504 C C . PHE A 1 190 ? -14.451 1.813 9.893 1.00 89.50 190 PHE A C 1
ATOM 1506 O O . PHE A 1 190 ? -13.781 2.215 10.842 1.00 89.50 190 PHE A O 1
ATOM 1513 N N . THR A 1 191 ? -14.247 2.259 8.650 1.00 84.12 191 THR A N 1
ATOM 1514 C CA . THR A 1 191 ? -13.229 3.269 8.334 1.00 84.12 191 THR A CA 1
ATOM 1515 C C . THR A 1 191 ? -13.480 4.579 9.081 1.00 84.12 191 THR A C 1
ATOM 1517 O O . THR A 1 191 ? -12.544 5.123 9.661 1.00 84.12 191 THR A O 1
ATOM 1520 N N . ARG A 1 192 ? -14.729 5.069 9.107 1.00 87.31 192 ARG A N 1
ATOM 1521 C CA . ARG A 1 192 ? -15.095 6.279 9.863 1.00 87.31 192 ARG A CA 1
ATOM 1522 C C . ARG A 1 192 ? -14.903 6.095 11.365 1.00 87.31 192 ARG A C 1
ATOM 1524 O O . ARG A 1 192 ? -14.336 6.971 12.003 1.00 87.31 192 ARG A O 1
ATOM 1531 N N . PHE A 1 193 ? -15.311 4.947 11.899 1.00 92.50 193 PHE A N 1
ATOM 1532 C CA . PHE A 1 193 ? -15.129 4.620 13.311 1.00 92.50 193 PHE A CA 1
ATOM 1533 C C . PHE A 1 193 ? -13.647 4.638 13.718 1.00 92.50 193 PHE A C 1
ATOM 1535 O O . PHE A 1 193 ? -13.269 5.338 14.653 1.00 92.50 193 PHE A O 1
ATOM 1542 N N . ARG A 1 194 ? -12.773 3.958 12.964 1.00 93.44 194 ARG A N 1
ATOM 1543 C CA . ARG A 1 194 ? -11.326 3.980 13.233 1.00 93.44 194 ARG A CA 1
ATOM 1544 C C . ARG A 1 194 ? -10.734 5.387 13.118 1.00 93.44 194 ARG A C 1
ATOM 1546 O O . ARG A 1 194 ? -9.870 5.746 13.912 1.00 93.44 194 ARG A O 1
ATOM 1553 N N . ALA A 1 195 ? -11.193 6.184 12.153 1.00 85.81 195 ALA A N 1
ATOM 1554 C CA . ALA A 1 195 ? -10.751 7.568 12.008 1.00 85.81 195 ALA A CA 1
ATOM 1555 C C . ALA A 1 195 ? -11.140 8.432 13.219 1.00 85.81 195 ALA A C 1
ATOM 1557 O O . ALA A 1 195 ? -10.304 9.195 13.697 1.00 85.81 195 ALA A O 1
ATOM 1558 N N . ALA A 1 196 ? -12.355 8.272 13.752 1.00 90.25 196 ALA A N 1
ATOM 1559 C CA . ALA A 1 196 ? -12.802 8.971 14.957 1.00 90.25 196 ALA A CA 1
ATOM 1560 C C . ALA A 1 196 ? -11.964 8.586 16.187 1.00 90.25 196 ALA A C 1
ATOM 1562 O O . ALA A 1 196 ? -11.496 9.462 16.911 1.00 90.25 196 ALA A O 1
ATOM 1563 N N . VAL A 1 197 ? -11.675 7.290 16.365 1.00 95.19 197 VAL A N 1
ATOM 1564 C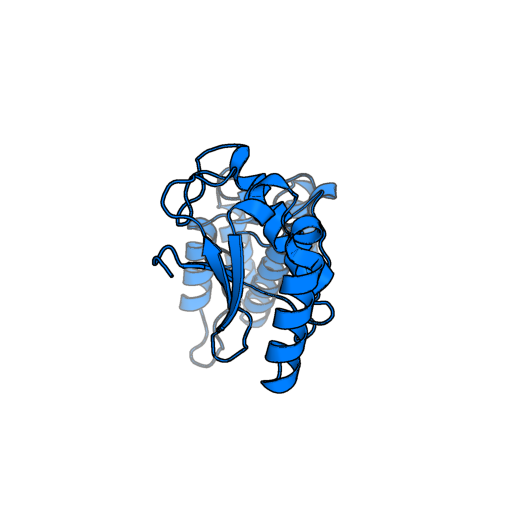 CA . VAL A 1 197 ? -10.755 6.816 17.414 1.00 95.19 197 VAL A CA 1
ATOM 1565 C C . VAL A 1 197 ? -9.381 7.473 17.272 1.00 95.19 197 VAL A C 1
ATOM 1567 O O . VAL A 1 197 ? -8.865 8.019 18.241 1.00 95.19 197 VAL A O 1
ATOM 1570 N N . ASN A 1 198 ? -8.804 7.470 16.067 1.00 92.06 198 ASN A N 1
ATOM 1571 C CA . ASN A 1 198 ? -7.499 8.085 15.809 1.00 92.06 198 ASN A CA 1
ATOM 1572 C C . ASN A 1 198 ? -7.492 9.597 16.047 1.00 92.06 198 ASN A C 1
ATOM 1574 O O . ASN A 1 198 ? -6.498 10.128 16.531 1.00 92.06 198 ASN A O 1
ATOM 1578 N N . ALA A 1 199 ? -8.586 10.293 15.735 1.00 87.69 199 ALA A N 1
ATOM 1579 C CA . ALA A 1 199 ? -8.717 11.715 16.023 1.00 87.69 199 ALA A CA 1
ATOM 1580 C C . ALA A 1 199 ? -8.687 11.994 17.535 1.00 87.69 199 ALA A C 1
ATOM 1582 O O . ALA A 1 199 ? -8.015 12.936 17.952 1.00 87.69 199 ALA A O 1
ATOM 1583 N N . ALA A 1 200 ? -9.342 11.149 18.337 1.00 93.06 200 ALA A N 1
ATOM 1584 C CA . ALA A 1 200 ? -9.412 11.290 19.791 1.00 93.06 200 ALA A CA 1
ATOM 1585 C C . ALA A 1 200 ? -8.086 10.994 20.515 1.00 93.06 200 ALA A C 1
ATOM 1587 O O . ALA A 1 200 ? -7.862 11.491 21.612 1.00 93.06 200 ALA A O 1
ATOM 1588 N N . ILE A 1 201 ? -7.192 10.198 19.919 1.00 92.81 201 ILE A N 1
ATOM 1589 C CA . ILE A 1 201 ? -5.932 9.783 20.567 1.00 92.81 201 ILE A CA 1
ATOM 1590 C C . ILE A 1 201 ? -4.684 10.465 20.000 1.00 92.81 201 ILE A C 1
ATOM 1592 O O . ILE A 1 201 ? -3.566 10.039 20.302 1.00 92.81 201 ILE A O 1
ATOM 1596 N N . LYS A 1 202 ? -4.843 11.514 19.181 1.00 88.50 202 LYS A N 1
ATOM 1597 C CA . LYS A 1 202 ? -3.705 12.279 18.651 1.00 88.50 202 LYS A CA 1
ATOM 1598 C C . LYS A 1 202 ? -2.775 12.743 19.790 1.00 88.50 202 LYS A C 1
ATOM 1600 O O . LYS A 1 202 ? -3.264 13.147 20.841 1.00 88.50 202 LYS A O 1
ATOM 1605 N N . PRO A 1 203 ? -1.442 12.721 19.592 1.00 87.56 203 PRO A N 1
ATOM 1606 C CA . PRO A 1 203 ? -0.716 12.442 18.345 1.00 87.56 203 PRO A CA 1
ATOM 1607 C C . PRO A 1 203 ? -0.507 10.944 18.047 1.00 87.56 203 PRO A C 1
ATOM 1609 O O . PRO A 1 203 ? 0.203 10.602 17.101 1.00 87.56 203 PRO A O 1
ATOM 1612 N N . HIS A 1 204 ? -1.075 10.044 18.850 1.00 89.62 204 HIS A N 1
ATOM 1613 C CA . HIS A 1 204 ? -0.989 8.606 18.625 1.00 89.62 204 HIS A CA 1
ATOM 1614 C C . HIS A 1 204 ? -2.036 8.123 17.614 1.00 89.62 204 HIS A C 1
ATOM 1616 O O . HIS A 1 204 ? -2.934 8.854 17.205 1.00 89.62 204 HIS A O 1
ATOM 1622 N N . GLU A 1 205 ? -1.898 6.869 17.190 1.00 89.19 205 GLU A N 1
ATOM 1623 C CA . GLU A 1 205 ? -2.782 6.236 16.215 1.00 89.19 205 GLU A CA 1
ATOM 1624 C C . GLU A 1 205 ? -2.850 4.726 16.451 1.00 89.19 205 GLU A C 1
ATOM 1626 O O . GLU A 1 205 ? -1.869 4.097 16.865 1.00 89.19 205 GLU A O 1
ATOM 1631 N N . VAL A 1 206 ? -3.999 4.145 16.108 1.00 91.62 206 VAL A N 1
ATOM 1632 C CA . VAL A 1 206 ? -4.175 2.712 15.918 1.00 91.62 206 VAL A CA 1
ATOM 1633 C C . VAL A 1 206 ? -4.202 2.313 14.446 1.00 91.62 206 VAL A C 1
ATOM 1635 O O . VAL A 1 206 ? -4.912 2.881 13.605 1.00 91.62 206 VAL A O 1
ATOM 1638 N N . ASP A 1 207 ? -3.458 1.249 14.165 1.00 85.69 207 ASP A N 1
ATOM 1639 C CA . ASP A 1 207 ? -3.456 0.556 12.882 1.00 85.69 207 ASP A CA 1
ATOM 1640 C C . ASP A 1 207 ? -4.625 -0.451 12.834 1.00 85.69 207 ASP A C 1
ATOM 1642 O O . ASP A 1 207 ? -5.262 -0.629 11.795 1.00 85.69 207 ASP A O 1
ATOM 1646 N N . HIS A 1 208 ? -4.962 -1.051 13.986 1.00 89.44 208 HIS A N 1
ATOM 1647 C CA . HIS A 1 208 ? -5.988 -2.088 14.119 1.00 89.44 208 HIS A CA 1
ATOM 1648 C C . HIS A 1 208 ? -6.933 -1.828 15.298 1.00 89.44 208 HIS A C 1
ATOM 1650 O O . HIS A 1 208 ? -6.509 -1.372 16.363 1.00 89.44 208 HIS A O 1
ATOM 1656 N N . ILE A 1 209 ? -8.208 -2.178 15.112 1.00 95.44 209 ILE A N 1
ATOM 1657 C CA . ILE A 1 209 ? -9.199 -2.276 16.186 1.00 95.44 209 ILE A CA 1
ATOM 1658 C C . ILE A 1 209 ? -9.752 -3.693 16.168 1.00 95.44 209 ILE A C 1
ATOM 1660 O O . ILE A 1 209 ? -10.264 -4.128 15.138 1.00 95.44 209 ILE A O 1
ATOM 1664 N N . ASP A 1 210 ? -9.650 -4.379 17.299 1.00 94.81 210 ASP A N 1
ATOM 1665 C CA . ASP A 1 210 ? -10.172 -5.726 17.483 1.00 94.81 210 ASP A CA 1
ATOM 1666 C C . ASP A 1 210 ? -11.255 -5.761 18.543 1.00 94.81 210 ASP A C 1
ATOM 1668 O O . ASP A 1 210 ? -11.253 -4.965 19.484 1.00 94.81 210 ASP A O 1
ATOM 1672 N N . PHE A 1 211 ? -12.164 -6.718 18.389 1.00 95.62 211 PHE A N 1
ATOM 1673 C CA . PHE A 1 211 ? -13.340 -6.831 19.232 1.00 95.62 211 PHE A CA 1
ATOM 1674 C C . PHE A 1 211 ? -13.275 -8.073 20.118 1.00 95.62 211 PHE A C 1
ATOM 1676 O O . PHE A 1 211 ? -13.088 -9.191 19.641 1.00 95.62 211 PHE A O 1
ATOM 1683 N N . ASP A 1 212 ? -13.440 -7.862 21.421 1.00 95.38 212 ASP A N 1
ATOM 1684 C CA . ASP A 1 212 ? -13.557 -8.911 22.430 1.00 95.38 212 ASP A CA 1
ATOM 1685 C C . ASP A 1 212 ? -15.037 -9.109 22.779 1.00 95.38 212 ASP A C 1
ATOM 1687 O O . ASP A 1 212 ? -15.669 -8.211 23.338 1.00 95.38 212 ASP A O 1
ATOM 1691 N N . LEU A 1 213 ? -15.583 -10.276 22.425 1.00 93.69 213 LEU A N 1
ATOM 1692 C CA . LEU A 1 213 ? -16.995 -10.628 22.631 1.00 93.69 213 LEU A CA 1
ATOM 1693 C C . LEU A 1 213 ? -17.246 -11.422 23.918 1.00 93.69 213 LEU A C 1
ATOM 1695 O O . LEU A 1 213 ? -18.361 -11.902 24.134 1.00 93.69 213 LEU A O 1
ATOM 1699 N N . ARG A 1 214 ? -16.220 -11.626 24.753 1.00 86.62 214 ARG A N 1
ATOM 1700 C CA . ARG A 1 214 ? -16.386 -12.385 25.995 1.00 86.62 214 ARG A CA 1
ATOM 1701 C C . ARG A 1 214 ? -17.329 -11.645 26.955 1.00 86.62 214 ARG A C 1
ATOM 1703 O O . ARG A 1 214 ? -17.197 -10.421 27.089 1.00 86.62 214 ARG A O 1
ATOM 1710 N N . PRO A 1 215 ? -18.241 -12.370 27.635 1.00 68.69 215 PRO A N 1
ATOM 1711 C CA . PRO A 1 215 ? -19.030 -11.812 28.726 1.00 68.69 215 PRO A CA 1
ATOM 1712 C C . PRO A 1 215 ? -18.122 -11.223 29.811 1.00 68.69 215 PRO A C 1
ATOM 1714 O O . PRO A 1 215 ? -16.956 -11.612 29.925 1.00 68.69 215 PRO A O 1
ATOM 1717 N N . LEU A 1 216 ? -18.664 -10.273 30.573 1.00 57.00 216 LEU A N 1
ATOM 1718 C CA . LEU A 1 216 ? -18.017 -9.754 31.780 1.00 57.00 216 LEU A CA 1
ATOM 1719 C C . LEU A 1 216 ? -17.775 -10.862 32.807 1.00 57.00 216 LEU A C 1
ATOM 1721 O O . LEU A 1 216 ? -18.668 -11.727 32.948 1.00 57.00 216 LEU A O 1
#

Foldseek 3Di:
DALVVVLVVLLVVCLVVQFLFFAAVLLVVLQVVQQVLDDPPDDRQQDQCHPPNNQPFSPVRNVSLSSNLVVCSVVVNNVVSSVSRVPDDPVRTDGDRSVCRNPGNVDDPDPLPDDPDDQDQQDPVLFVVLLVQCQVCVCVLQPVVQSVFKHWDTFDDPRSQETEIEGAPVDADQQGHQVDGDPDDSVVSVVSSLSSSQVSSPPHHHPYYHYDHDDD

Radius of gyration: 23.4 Å; chains: 1; bounding box: 54×27×59 Å

Secondary structure (DSSP, 8-state):
--HHHHHHHHHHHHHHTTEEEE-HHHHHHHHHHHHHT--TTPPPPPPPS-STTTTS-HHHHHHHHHHHHHHHHTTT-HHHHHHHHHTS-GGGEEE--GGGTT--TT-SS------SS-PPPPPHHHHHHHHHHHHHTHHHHH-HHHHTTEEEEEEESTTS-EEEEEE-TT---TTB-SSSBPSSTTHHHHHHHHHHHHHHTTT---SEEEEE----

pLDDT: mean 87.5, std 13.5, range [39.47, 98.19]

=== Feature glossary ===
A reading guide for the features in this record.

Start from the sequence.

  · Sequence gives the chain of amino acids in standard one-letter code (A=alanine, C=cysteine, …, Y=tyrosine), read N→C. It is the only feature that is directly encoded by the gene; all structural features are derived from the folded form of this sequence.

Fold it, and you get atomic coordinates and the backbone conformation that goes with them.

  · The mmCIF table is the protein's shape written out atom by atom. For each backbone N, Cα, C, and carbonyl O, it records an (x, y, z) coordinate triple in Å plus the residue type, chain letter, and residue number.

  · Backbone dihedral angles. Every residue except chain termini has a φ (preceding-C → N → Cα → C) and a ψ (N → Cα → C → next-N). They are reported in degrees following the IUPAC sign convention. Secondary structure is essentially a statement about which (φ, ψ) basin each residue occupies.

  · DSSP 8-state secondary structure assigns each residue one of H (α-helix), G (3₁₀-helix), I (π-helix), E (extended β-strand), B (isolated β-bridge), T (hydrogen-bonded turn), S (bend), or '-' (coil). The assignment is computed from backbone hydrogen-bond geometry via the Kabsch–Sander algorithm.

  · P-SEA three-state annotation labels each residue as helix, strand, or coil based purely on the geometry of the Cα trace. It serves as a fallback when the full backbone (and thus DSSP) is unavailable.

Summarize the fold with a handful of shape descriptors and a per-residue structural alphabet.

  · Radius of gyration (Rg) is the root-mean-square distance of Cα atoms from their centroid — a single number for overall size and compactness. A globular domain of N residues has Rg ≈ 2.2·N^0.38 Å; an extended or disordered chain has a much larger Rg. The Cα contact count is the number of residue pairs whose Cα atoms are within 8 Å and are more than four positions apart in sequence — a standard proxy for tertiary packing density. The bounding box is the smallest axis-aligned box enclosing all Cα atoms.

  · Foldseek's 3Di representation compresses backbone geometry into a per-residue letter drawn from a learned twenty-state alphabet. It captures the tertiary interaction pattern around each residue — which residues are packed against it in space, regardless of where they are in sequence.

  · Accessible surface area quantifies burial. A residue with SASA near zero is packed into the hydrophobic core; one with SASA >100 Å² sits on the surface. Computed here via the Shrake–Rupley numerical algorithm with a 1.4 Å probe.

Ask how reliable the model is.

  · For AlphaFold models, the B-factor field carries pLDDT — the model's own estimate of local accuracy on a 0–100 scale. Regions with pLDDT<50 should be treated as essentially unmodeled; they often correspond to intrinsically disordered segments.

  · For experimental (PDB) structures, the B-factor (temperature factor) quantifies the positional spread of each atom in the crystal — a combination of thermal vibration and static disorder — in units of Å². High B-factors mark flexible loops or poorly resolved regions; low B-factors mark the rigid, well-ordered core.

  · PAE(i, j) answers: if I align the predicted and true structures on residue i, how far off (in Å) do I expect residue j to be? A block-diagonal PAE matrix with low values on the blocks and high values off-diagonal is the signature of a multi-domain protein with confidently predicted domains but uncertain inter-domain orientation.

Place it in context: what it resembles, what it is annotated as, and how it looks.

  · Structural nearest neighbors (via Foldseek easy-search vs the PDB). Reported per hit: target PDB id, E-value, and alignment TM-score. A TM-score above ~0.5 is the conventional threshold for 'same fold'.

  · Functional annotations link the protein to curated databases. InterPro entries identify conserved domains and families by matching the sequence against member-database signatures (Pfam, PROSITE, CDD, …). Gene Ontology (GO) terms describe molecular function, biological process, and cellular component in a controlled vocabulary. CATH places the structure in a hierarchical fold classification (Class/Architecture/Topology/Homologous-superfamily). The organism is the source species.

  · Plot images: a contact map (which residues are close in 3D, as an N×N binary image), a Ramachandran scatter (backbone torsion angles, revealing secondary-structure composition at a glance), and — for AlphaFold structures — a PAE heatmap (pairwise prediction confidence).

  · Structure images are PyMOL renders from six orthogonal camera directions. Cartoon representation draws helices as coils and strands as arrows; sticks shows the backbone as bonds; surface shows the solvent-excluded envelope. Rainbow coloring maps sequence position to hue (blue→red, N→C); chain coloring assigns a distinct color per polypeptide.